Protein AF-A0A3N0ZEP7-F1 (afdb_monomer)

Solvent-accessible surface area (backbone atoms only — not comparable to full-atom values): 14994 Å² total; per-residue (Å²): 117,64,71,64,53,50,46,53,51,47,51,54,45,52,54,52,38,52,51,42,49,51,52,42,50,55,52,50,52,53,49,49,46,43,62,72,51,48,42,55,51,43,45,49,56,47,42,74,76,41,37,72,59,52,51,51,36,52,52,44,49,52,51,33,55,54,44,52,52,49,50,52,55,49,49,58,40,47,78,69,72,46,78,52,28,72,68,55,51,55,49,49,54,52,54,53,52,55,48,53,59,51,51,60,68,53,51,78,72,62,83,59,97,52,90,70,83,77,62,92,44,80,70,39,58,53,54,53,52,51,43,53,50,44,50,52,53,44,50,61,59,56,31,53,94,73,57,43,90,38,74,63,43,76,70,42,49,63,60,54,52,49,29,57,76,72,64,36,52,70,59,49,51,52,53,36,52,66,72,70,63,74,71,85,81,64,65,94,45,74,71,47,47,54,53,46,52,53,48,41,52,52,43,52,48,50,43,55,51,52,52,51,52,51,56,51,51,52,71,30,87,55,49,61,45,58,68,43,79,72,34,70,67,54,48,51,53,52,51,49,53,52,51,52,51,39,54,50,42,51,53,49,39,54,50,46,49,55,52,52,50,56,54,57,74,61,50,48,134

Structure (mmCIF, N/CA/C/O backbone):
data_AF-A0A3N0ZEP7-F1
#
_entry.id   AF-A0A3N0ZEP7-F1
#
loop_
_atom_site.group_PDB
_atom_site.id
_atom_site.type_symbol
_atom_site.label_atom_id
_atom_site.label_alt_id
_atom_site.label_comp_id
_atom_site.label_asym_id
_atom_site.label_entity_id
_atom_site.label_seq_id
_atom_site.pdbx_PDB_ins_code
_atom_site.Cartn_x
_atom_site.Cartn_y
_atom_site.Cartn_z
_atom_site.occupancy
_atom_site.B_iso_or_equiv
_atom_site.auth_seq_id
_atom_site.auth_comp_id
_atom_site.auth_asym_id
_atom_site.auth_atom_id
_atom_site.pdbx_PDB_model_num
ATOM 1 N N . MET A 1 1 ? 42.052 -6.994 -39.446 1.00 50.44 1 MET A N 1
ATOM 2 C CA . MET A 1 1 ? 41.135 -7.966 -38.806 1.00 50.44 1 MET A CA 1
ATOM 3 C C . MET A 1 1 ? 40.378 -7.337 -37.639 1.00 50.44 1 MET A C 1
ATOM 5 O O . MET A 1 1 ? 39.261 -7.762 -37.376 1.00 50.44 1 MET A O 1
ATOM 9 N N . ASP A 1 2 ? 40.913 -6.278 -37.028 1.00 60.84 2 ASP A N 1
ATOM 10 C CA . ASP A 1 2 ? 40.334 -5.639 -35.836 1.00 60.84 2 ASP A CA 1
ATOM 11 C C . ASP A 1 2 ? 38.972 -4.966 -36.079 1.00 60.84 2 ASP A C 1
ATOM 13 O O . ASP A 1 2 ? 38.046 -5.171 -35.299 1.00 60.84 2 ASP A O 1
ATOM 17 N N . ASN A 1 3 ? 38.765 -4.313 -37.230 1.00 62.03 3 ASN A N 1
ATOM 18 C CA . ASN A 1 3 ? 37.472 -3.684 -37.562 1.00 62.03 3 ASN A CA 1
ATOM 19 C C . ASN A 1 3 ? 36.297 -4.676 -37.667 1.00 62.03 3 ASN A C 1
ATOM 21 O O . ASN A 1 3 ? 35.159 -4.325 -37.361 1.00 62.03 3 ASN A O 1
ATOM 25 N N . LEU A 1 4 ? 36.552 -5.929 -38.069 1.00 66.44 4 LEU A N 1
ATOM 26 C CA . LEU A 1 4 ? 35.507 -6.957 -38.162 1.00 66.44 4 LEU A CA 1
ATOM 27 C C . LEU A 1 4 ? 35.089 -7.458 -36.766 1.00 66.44 4 LEU A C 1
ATOM 29 O O . LEU A 1 4 ? 33.922 -7.775 -36.532 1.00 66.44 4 LEU A O 1
ATOM 33 N N . ILE A 1 5 ? 36.044 -7.509 -35.832 1.00 70.88 5 ILE A N 1
ATOM 34 C CA . ILE A 1 5 ? 35.830 -7.913 -34.437 1.00 70.88 5 ILE A CA 1
ATOM 35 C C . ILE A 1 5 ? 35.078 -6.809 -33.683 1.00 70.88 5 ILE A C 1
ATOM 37 O O . ILE A 1 5 ? 34.099 -7.103 -32.993 1.00 70.88 5 ILE A O 1
ATOM 41 N N . ILE A 1 6 ? 35.474 -5.547 -33.879 1.00 70.88 6 ILE A N 1
ATOM 42 C CA . ILE A 1 6 ? 34.816 -4.360 -33.308 1.00 70.88 6 ILE A CA 1
ATOM 43 C C . ILE A 1 6 ? 33.354 -4.287 -33.764 1.00 70.88 6 ILE A C 1
ATOM 45 O O . ILE A 1 6 ? 32.454 -4.197 -32.929 1.00 70.88 6 ILE A O 1
ATOM 49 N N . ASN A 1 7 ? 33.091 -4.435 -35.067 1.00 75.56 7 ASN A N 1
ATOM 50 C CA . ASN A 1 7 ? 31.730 -4.409 -35.609 1.00 75.56 7 ASN A CA 1
ATOM 51 C C . ASN A 1 7 ? 30.840 -5.512 -35.004 1.00 75.56 7 ASN A C 1
ATOM 53 O O . ASN A 1 7 ? 29.723 -5.247 -34.551 1.00 75.56 7 ASN A O 1
ATOM 57 N N . ARG A 1 8 ? 31.366 -6.742 -34.900 1.00 80.69 8 ARG A N 1
ATOM 58 C CA . ARG A 1 8 ? 30.642 -7.863 -34.284 1.00 80.69 8 ARG A CA 1
ATOM 59 C C . ARG A 1 8 ? 30.340 -7.612 -32.805 1.00 80.69 8 ARG A C 1
ATOM 61 O O . ARG A 1 8 ? 29.236 -7.919 -32.361 1.00 80.69 8 ARG A O 1
ATOM 68 N N . LYS A 1 9 ? 31.290 -7.053 -32.048 1.00 82.56 9 LYS A N 1
ATOM 69 C CA . LYS A 1 9 ? 31.104 -6.739 -30.624 1.00 82.56 9 LYS A CA 1
ATOM 70 C C . LYS A 1 9 ? 30.047 -5.648 -30.422 1.00 82.56 9 LYS A C 1
ATOM 72 O O . LYS A 1 9 ? 29.153 -5.827 -29.600 1.00 82.56 9 LYS A O 1
ATOM 77 N N . VAL A 1 10 ? 30.092 -4.578 -31.218 1.00 82.31 10 VAL A N 1
ATOM 78 C CA . VAL A 1 10 ? 29.078 -3.507 -31.208 1.00 82.31 10 VAL A CA 1
ATOM 79 C C . VAL A 1 10 ? 27.687 -4.065 -31.506 1.00 82.31 10 VAL A C 1
ATOM 81 O O . VAL A 1 10 ? 26.739 -3.748 -30.790 1.00 82.31 10 VAL A O 1
ATOM 84 N N . LYS A 1 11 ? 27.558 -4.945 -32.507 1.00 83.62 11 LYS A N 1
ATOM 85 C CA . LYS A 1 11 ? 26.277 -5.579 -32.843 1.00 83.62 11 LYS A CA 1
ATOM 86 C C . LYS A 1 11 ? 25.706 -6.395 -31.677 1.00 83.62 11 LYS A C 1
ATOM 88 O O . LYS A 1 11 ? 24.547 -6.205 -31.324 1.00 83.62 11 LYS A O 1
ATOM 93 N N . ILE A 1 12 ? 26.525 -7.241 -31.047 1.00 86.94 12 ILE A N 1
ATOM 94 C CA . ILE A 1 12 ? 26.106 -8.053 -29.889 1.00 86.94 12 ILE A CA 1
ATOM 95 C C . ILE A 1 12 ? 25.668 -7.157 -28.723 1.00 86.94 12 ILE A C 1
ATOM 97 O O . ILE A 1 12 ? 24.650 -7.425 -28.089 1.00 86.94 12 ILE A O 1
ATOM 101 N N . LEU A 1 13 ? 26.412 -6.085 -28.436 1.00 85.88 13 LEU A N 1
ATOM 102 C CA . LEU A 1 13 ? 26.062 -5.161 -27.355 1.00 85.88 13 LEU A CA 1
ATOM 103 C C . LEU A 1 13 ? 24.740 -4.431 -27.628 1.00 85.88 13 LEU A C 1
ATOM 105 O O . LEU A 1 13 ? 23.922 -4.315 -26.719 1.00 85.88 13 LEU A O 1
ATOM 109 N N . ARG A 1 14 ? 24.488 -4.002 -28.873 1.00 83.75 14 ARG A N 1
ATOM 110 C CA . ARG A 1 14 ? 23.203 -3.396 -29.267 1.00 83.75 14 ARG A CA 1
ATOM 111 C C . ARG A 1 14 ? 22.036 -4.371 -29.104 1.00 83.75 14 ARG A C 1
ATOM 113 O O . ARG A 1 14 ? 21.010 -3.991 -28.548 1.00 83.75 14 ARG A O 1
ATOM 120 N N . GLU A 1 15 ? 22.207 -5.625 -29.523 1.00 86.75 15 GLU A N 1
ATOM 121 C CA . GLU A 1 15 ? 21.198 -6.678 -29.332 1.00 86.75 15 GLU A CA 1
ATOM 122 C C . GLU A 1 15 ? 20.891 -6.892 -27.839 1.00 86.75 15 GLU A C 1
ATOM 124 O O . GLU A 1 15 ? 19.726 -6.908 -27.442 1.00 86.75 15 GLU A O 1
ATOM 129 N N . GLN A 1 16 ? 21.922 -6.958 -26.991 1.00 88.75 16 GLN A N 1
ATOM 130 C CA . GLN A 1 16 ? 21.755 -7.099 -25.540 1.00 88.75 16 GLN A CA 1
ATOM 131 C C . GLN A 1 16 ? 21.081 -5.880 -24.897 1.00 88.75 16 GLN A C 1
ATOM 133 O O . GLN A 1 16 ? 20.242 -6.040 -24.013 1.00 88.75 16 GLN A O 1
ATOM 138 N N . ILE A 1 17 ? 21.423 -4.663 -25.326 1.00 88.12 17 ILE A N 1
ATOM 139 C CA . ILE A 1 17 ? 20.768 -3.431 -24.862 1.00 88.12 17 ILE A CA 1
ATOM 140 C C . ILE A 1 17 ? 19.283 -3.463 -25.216 1.00 88.12 17 ILE A C 1
ATOM 142 O O . ILE A 1 17 ? 18.445 -3.193 -24.355 1.00 88.12 17 ILE A O 1
ATOM 146 N N . GLN A 1 18 ? 18.947 -3.842 -26.451 1.00 86.62 18 GLN A N 1
ATOM 147 C CA . GLN A 1 18 ? 17.558 -3.929 -26.889 1.00 86.62 18 GLN A CA 1
ATOM 148 C C . GLN A 1 18 ? 16.776 -4.981 -26.095 1.00 86.62 18 GLN A C 1
ATOM 150 O O . GLN A 1 18 ? 15.645 -4.723 -25.684 1.00 86.62 18 GLN A O 1
ATOM 155 N N . GLU A 1 19 ? 17.394 -6.126 -25.801 1.00 90.06 19 GLU A N 1
ATOM 156 C CA . GLU A 1 19 ? 16.806 -7.148 -24.933 1.00 90.06 19 GLU A CA 1
ATOM 157 C C . GLU A 1 19 ? 16.530 -6.601 -23.521 1.00 90.06 19 GLU A C 1
ATOM 159 O O . GLU A 1 19 ? 15.438 -6.785 -22.986 1.00 90.06 19 GLU A O 1
ATOM 164 N N . GLN A 1 20 ? 17.481 -5.880 -22.915 1.00 90.19 20 GLN A N 1
ATOM 165 C CA . GLN A 1 20 ? 17.278 -5.290 -21.586 1.00 90.19 20 GLN A CA 1
ATOM 166 C C . GLN A 1 20 ? 16.202 -4.194 -21.586 1.00 90.19 20 GLN A C 1
ATOM 168 O O . GLN A 1 20 ? 15.415 -4.117 -20.640 1.00 90.19 20 GLN A O 1
ATOM 173 N N . LYS A 1 21 ? 16.123 -3.372 -22.641 1.00 88.38 21 LYS A N 1
ATOM 174 C CA . LYS A 1 21 ? 15.046 -2.381 -22.810 1.00 88.38 21 LYS A CA 1
ATOM 175 C C . LYS A 1 21 ? 13.678 -3.058 -22.899 1.00 88.38 21 LYS A C 1
ATOM 177 O O . LYS A 1 21 ? 12.753 -2.635 -22.210 1.00 88.38 21 LYS A O 1
ATOM 182 N N . GLN A 1 22 ? 13.566 -4.133 -23.679 1.00 88.81 22 GLN A N 1
ATOM 183 C CA . GLN A 1 22 ? 12.333 -4.914 -23.789 1.00 88.81 22 GLN A CA 1
ATOM 184 C C . GLN A 1 22 ? 11.933 -5.527 -22.439 1.00 88.81 22 GLN A C 1
ATOM 186 O O . GLN A 1 22 ? 10.789 -5.382 -22.012 1.00 88.81 22 GLN A O 1
ATOM 191 N N . GLN A 1 23 ? 12.889 -6.113 -21.710 1.00 91.56 23 GLN A N 1
ATOM 192 C CA . GLN A 1 23 ? 12.645 -6.630 -20.360 1.00 91.56 23 GLN A CA 1
ATOM 193 C C . GLN A 1 23 ? 12.166 -5.530 -19.398 1.00 91.56 23 GLN A C 1
ATOM 195 O O . GLN A 1 23 ? 11.267 -5.769 -18.595 1.00 91.56 23 GLN A O 1
ATOM 200 N N . LEU A 1 24 ? 12.724 -4.315 -19.466 1.00 89.19 24 LEU A N 1
ATOM 201 C CA . LEU A 1 24 ? 12.258 -3.182 -18.653 1.00 89.19 24 LEU A CA 1
ATOM 202 C C . LEU A 1 24 ? 10.813 -2.790 -18.970 1.00 89.19 24 LEU A C 1
ATOM 204 O O . LEU A 1 24 ? 10.051 -2.526 -18.038 1.00 89.19 24 LEU A O 1
ATOM 208 N N . LEU A 1 25 ? 10.432 -2.769 -20.250 1.00 88.56 25 LEU A N 1
ATOM 209 C CA . LEU A 1 25 ? 9.057 -2.471 -20.658 1.00 88.56 25 LEU A CA 1
ATOM 210 C C . LEU A 1 25 ? 8.078 -3.499 -20.096 1.00 88.56 25 LEU A C 1
ATOM 212 O O . LEU A 1 25 ? 7.113 -3.114 -19.441 1.00 88.56 25 LEU A O 1
ATOM 216 N N . GLU A 1 26 ? 8.371 -4.790 -20.250 1.00 90.88 26 GLU A N 1
ATOM 217 C CA . GLU A 1 26 ? 7.533 -5.874 -19.718 1.00 90.88 26 GLU A CA 1
ATOM 218 C C . GLU A 1 26 ? 7.370 -5.790 -18.194 1.00 90.88 26 GLU A C 1
ATOM 220 O O . GLU A 1 26 ? 6.277 -5.988 -17.654 1.00 90.88 26 GLU A O 1
ATOM 225 N N . LEU A 1 27 ? 8.446 -5.456 -17.474 1.00 91.19 27 LEU A N 1
ATOM 226 C CA . LEU A 1 27 ? 8.390 -5.275 -16.023 1.00 91.19 27 LEU A CA 1
ATOM 227 C C . LEU A 1 27 ? 7.538 -4.061 -15.634 1.00 91.19 27 LEU A C 1
ATOM 229 O O . LEU A 1 27 ? 6.778 -4.136 -14.667 1.00 91.19 27 LEU A O 1
ATOM 233 N N . ILE A 1 28 ? 7.621 -2.956 -16.380 1.00 88.69 28 ILE A N 1
ATOM 234 C CA . ILE A 1 28 ? 6.786 -1.775 -16.138 1.00 88.69 28 ILE A CA 1
ATOM 235 C C . ILE A 1 28 ? 5.315 -2.065 -16.431 1.00 88.69 28 ILE A C 1
ATOM 237 O O . ILE A 1 28 ? 4.469 -1.702 -15.614 1.00 88.69 28 ILE A O 1
ATOM 241 N N . GLU A 1 29 ? 5.003 -2.730 -17.543 1.00 89.31 29 GLU A N 1
ATOM 242 C CA . GLU A 1 29 ? 3.633 -3.140 -17.871 1.00 89.31 29 GLU A CA 1
ATOM 243 C C . GLU A 1 29 ? 3.055 -4.013 -16.758 1.00 89.31 29 GLU A C 1
ATOM 245 O O . GLU A 1 29 ? 1.967 -3.740 -16.242 1.00 89.31 29 GLU A O 1
ATOM 250 N N . LYS A 1 30 ? 3.821 -5.018 -16.314 1.00 91.19 30 LYS A N 1
ATOM 251 C CA . LYS A 1 30 ? 3.429 -5.887 -15.203 1.00 91.19 30 LYS A CA 1
ATOM 252 C C . LYS A 1 30 ? 3.207 -5.099 -13.915 1.00 91.19 30 LYS A C 1
ATOM 254 O O . LYS A 1 30 ? 2.219 -5.334 -13.224 1.00 91.19 30 LYS A O 1
ATOM 259 N N . TRP A 1 31 ? 4.102 -4.169 -13.588 1.00 90.50 31 TRP A N 1
ATOM 260 C CA . TRP A 1 31 ? 3.964 -3.315 -12.410 1.00 90.50 31 TRP A CA 1
ATOM 261 C C . TRP A 1 31 ? 2.687 -2.473 -12.470 1.00 90.50 31 TRP A C 1
ATOM 263 O O . TRP A 1 31 ? 1.934 -2.435 -11.498 1.00 90.50 31 TRP A O 1
ATOM 273 N N . TYR A 1 32 ? 2.410 -1.850 -13.618 1.00 89.12 32 TYR A N 1
ATOM 274 C CA . TYR A 1 32 ? 1.225 -1.018 -13.813 1.00 89.12 32 TYR A CA 1
ATOM 275 C C . TYR A 1 32 ? -0.060 -1.847 -13.705 1.00 89.12 32 TYR A C 1
ATOM 277 O O . TYR A 1 32 ? -0.975 -1.481 -12.968 1.00 89.12 32 TYR A O 1
ATOM 285 N N . TYR A 1 33 ? -0.101 -3.015 -14.349 1.00 90.12 33 TYR A N 1
ATOM 286 C CA . TYR A 1 33 ? -1.221 -3.949 -14.236 1.00 90.12 33 TYR A CA 1
ATOM 287 C C . TYR A 1 33 ? -1.467 -4.381 -12.783 1.00 90.12 33 TYR A C 1
ATOM 289 O O . TYR A 1 33 ? -2.601 -4.347 -12.299 1.00 90.12 33 TYR A O 1
ATOM 297 N N . LEU A 1 34 ? -0.409 -4.730 -12.045 1.00 90.38 34 LEU A N 1
ATOM 298 C CA . LEU A 1 34 ? -0.537 -5.088 -10.634 1.00 90.38 34 LEU A CA 1
ATOM 299 C C . LEU A 1 34 ? -1.070 -3.915 -9.802 1.00 90.38 34 LEU A C 1
ATOM 301 O O . LEU A 1 34 ? -1.990 -4.107 -9.012 1.00 90.38 34 LEU A O 1
ATOM 305 N N . ARG A 1 35 ? -0.529 -2.708 -9.995 1.00 87.94 35 ARG A N 1
ATOM 306 C CA . ARG A 1 35 ? -0.872 -1.508 -9.217 1.00 87.94 35 ARG A CA 1
ATOM 307 C C . ARG A 1 35 ? -2.298 -1.021 -9.457 1.00 87.94 35 ARG A C 1
ATOM 309 O O . ARG A 1 35 ? -2.968 -0.651 -8.500 1.00 87.94 35 ARG A O 1
ATOM 316 N N . TYR A 1 36 ? -2.746 -0.999 -10.709 1.00 87.19 36 TYR A N 1
ATOM 317 C CA . TYR A 1 36 ? -3.985 -0.316 -11.095 1.00 87.19 36 TYR A CA 1
ATOM 318 C C . TYR A 1 36 ? -5.147 -1.258 -11.407 1.00 87.19 36 TYR A C 1
ATOM 320 O O . TYR A 1 36 ? -6.290 -0.813 -11.428 1.00 87.19 36 TYR A O 1
ATOM 328 N N . VAL A 1 37 ? -4.886 -2.552 -11.610 1.00 89.25 37 VAL A N 1
ATOM 329 C CA . VAL A 1 37 ? -5.942 -3.540 -11.882 1.00 89.25 37 VAL A CA 1
ATOM 330 C C . VAL A 1 37 ? -6.051 -4.543 -10.743 1.00 89.25 37 VAL A C 1
ATOM 332 O O . VAL A 1 37 ? -7.118 -4.708 -10.155 1.00 89.25 37 VAL A O 1
ATOM 335 N N . VAL A 1 38 ? -4.946 -5.210 -10.405 1.00 90.00 38 VAL A N 1
ATOM 336 C CA . VAL A 1 38 ? -4.982 -6.328 -9.452 1.00 90.00 38 VAL A CA 1
ATOM 337 C C . VAL A 1 38 ? -5.126 -5.838 -8.012 1.00 90.00 38 VAL A C 1
ATOM 339 O O . VAL A 1 38 ? -5.992 -6.333 -7.294 1.00 90.00 38 VAL A O 1
ATOM 342 N N . GLN A 1 39 ? -4.333 -4.847 -7.594 1.00 90.3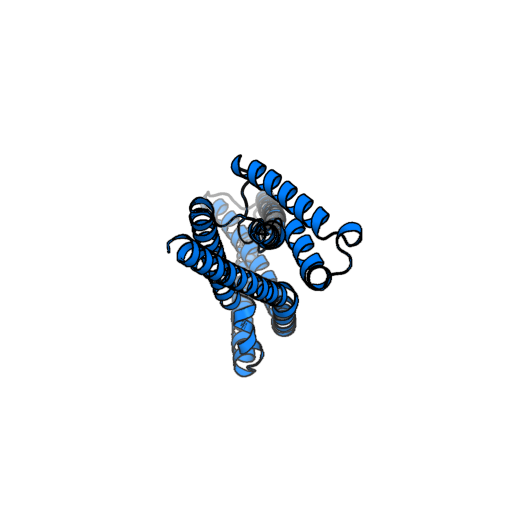8 39 GLN A N 1
ATOM 343 C CA . GLN A 1 39 ? -4.382 -4.299 -6.236 1.00 90.38 39 GLN A CA 1
ATOM 344 C C . GLN A 1 39 ? -5.780 -3.763 -5.869 1.00 90.38 39 GLN A C 1
ATOM 346 O O . GLN A 1 39 ? -6.311 -4.220 -4.856 1.00 90.38 39 GLN A O 1
ATOM 351 N N . PRO A 1 40 ? -6.423 -2.887 -6.670 1.00 91.06 40 PRO A N 1
ATOM 352 C CA . PRO A 1 40 ? -7.762 -2.389 -6.357 1.00 91.06 40 PRO A CA 1
ATOM 353 C C . PRO A 1 40 ? -8.813 -3.498 -6.314 1.00 91.06 40 PRO A C 1
ATOM 355 O O . PRO A 1 40 ? -9.686 -3.478 -5.452 1.00 91.06 40 PRO A O 1
ATOM 358 N N . ARG A 1 41 ? -8.711 -4.501 -7.197 1.00 93.31 41 ARG A N 1
ATOM 359 C CA . ARG A 1 41 ? -9.615 -5.658 -7.183 1.00 93.31 41 ARG A CA 1
ATOM 360 C C . ARG A 1 41 ? -9.512 -6.437 -5.874 1.00 93.31 41 ARG A C 1
ATOM 362 O O . ARG A 1 41 ? -10.535 -6.720 -5.264 1.00 93.31 41 ARG A O 1
ATOM 369 N N . ILE A 1 42 ? -8.295 -6.779 -5.447 1.00 91.94 42 ILE A N 1
ATOM 370 C CA . ILE A 1 42 ? -8.087 -7.539 -4.206 1.00 91.94 42 ILE A CA 1
ATOM 371 C C . ILE A 1 42 ? -8.553 -6.719 -3.002 1.00 91.94 42 ILE A C 1
ATOM 373 O O . ILE A 1 42 ? -9.209 -7.258 -2.117 1.00 91.94 42 ILE A O 1
ATOM 377 N N . GLN A 1 43 ? -8.248 -5.420 -2.983 1.00 91.38 43 GLN A N 1
ATOM 378 C CA . GLN A 1 43 ? -8.689 -4.523 -1.919 1.00 91.38 43 GLN A CA 1
ATOM 379 C C . GLN A 1 43 ? -10.217 -4.472 -1.830 1.00 91.38 43 GLN A C 1
ATOM 381 O O . GLN A 1 43 ? -10.762 -4.622 -0.744 1.00 91.38 43 GLN A O 1
ATOM 386 N N . PHE A 1 44 ? -10.903 -4.358 -2.968 1.00 92.19 44 PHE A N 1
ATOM 387 C CA . PHE A 1 44 ? -12.362 -4.375 -3.018 1.00 92.19 44 PHE A CA 1
ATOM 388 C C . PHE A 1 44 ? -12.952 -5.705 -2.528 1.00 92.19 44 PHE A C 1
ATOM 390 O O . PHE A 1 44 ? -13.917 -5.715 -1.767 1.00 92.19 44 PHE A O 1
ATOM 397 N N . GLU A 1 45 ? -12.383 -6.842 -2.938 1.00 91.94 45 GLU A N 1
ATOM 398 C CA . GLU A 1 45 ? -12.822 -8.159 -2.459 1.00 91.94 45 GLU A CA 1
ATOM 399 C C . GLU A 1 45 ? -12.616 -8.316 -0.948 1.00 91.94 45 GLU A C 1
ATOM 401 O O . GLU A 1 45 ? -13.495 -8.830 -0.257 1.00 91.94 45 GLU A O 1
ATOM 406 N N . TYR A 1 46 ? -11.481 -7.845 -0.435 1.00 93.12 46 TYR A N 1
ATOM 407 C CA . TYR A 1 46 ? -11.170 -7.867 0.989 1.00 93.12 46 TYR A CA 1
ATOM 408 C C . TYR A 1 46 ? -12.147 -6.994 1.789 1.00 93.12 46 TYR A C 1
ATOM 410 O O . TYR A 1 46 ? -12.791 -7.480 2.721 1.00 93.12 46 TYR A O 1
ATOM 418 N N . GLU A 1 47 ? -12.326 -5.739 1.376 1.00 91.06 47 GLU A N 1
ATOM 419 C CA . GLU A 1 47 ? -13.230 -4.773 2.008 1.00 91.06 47 GLU A CA 1
ATOM 420 C C . GLU A 1 47 ? -14.682 -5.263 1.982 1.00 91.06 47 GLU A C 1
ATOM 422 O O . GLU A 1 47 ? -15.384 -5.189 2.985 1.00 91.06 47 GLU A O 1
ATOM 427 N N . LYS A 1 48 ? -15.127 -5.890 0.890 1.00 92.31 48 LYS A N 1
ATOM 428 C CA . LYS A 1 48 ? -16.466 -6.488 0.814 1.00 92.31 48 LYS A CA 1
ATOM 429 C C . LYS A 1 48 ? -16.697 -7.588 1.860 1.00 92.31 48 LYS A C 1
ATOM 431 O O . LYS A 1 48 ? -17.831 -7.804 2.282 1.00 92.31 48 LYS A O 1
ATOM 436 N N . ILE A 1 49 ? -15.662 -8.342 2.229 1.00 92.38 49 ILE A N 1
ATOM 437 C CA . ILE A 1 49 ? -15.787 -9.495 3.133 1.00 92.38 49 ILE A CA 1
ATOM 438 C C . ILE A 1 49 ? -15.590 -9.084 4.596 1.00 92.38 49 ILE A C 1
ATOM 440 O O . ILE A 1 49 ? -16.288 -9.618 5.474 1.00 92.38 49 ILE A O 1
ATOM 444 N N . PHE A 1 50 ? -14.636 -8.187 4.854 1.00 93.62 50 PHE A N 1
ATOM 445 C CA . PHE A 1 50 ? -14.166 -7.840 6.197 1.00 93.62 50 PHE A CA 1
ATOM 446 C C . PHE A 1 50 ? -14.374 -6.376 6.581 1.00 93.62 50 PHE A C 1
ATOM 448 O O . PHE A 1 50 ? -14.276 -6.083 7.767 1.00 93.62 50 PHE A O 1
ATOM 455 N N . GLY A 1 51 ? -14.701 -5.488 5.642 1.00 91.06 51 GLY A N 1
ATOM 456 C CA . GLY A 1 51 ? -14.756 -4.040 5.861 1.00 91.06 51 GLY A CA 1
ATOM 457 C C . GLY A 1 51 ? -15.651 -3.639 7.027 1.00 91.06 51 GLY A C 1
ATOM 458 O O . GLY A 1 51 ? -15.216 -2.886 7.886 1.00 91.06 51 GLY A O 1
ATOM 459 N N . ASP A 1 52 ? -16.849 -4.217 7.143 1.00 92.94 52 ASP A N 1
ATOM 460 C CA . ASP A 1 52 ? -17.745 -3.929 8.274 1.00 92.94 52 ASP A CA 1
ATOM 461 C C . ASP A 1 52 ? -17.114 -4.293 9.629 1.00 92.94 52 ASP A C 1
ATOM 463 O O . ASP A 1 52 ? -17.237 -3.549 10.598 1.00 92.94 52 ASP A O 1
ATOM 467 N N . LEU A 1 53 ? -16.402 -5.423 9.695 1.00 92.56 53 LEU A N 1
ATOM 468 C CA . LEU A 1 53 ? -15.750 -5.883 10.923 1.00 92.56 53 LEU A CA 1
ATOM 469 C C . LEU A 1 53 ? -14.483 -5.090 11.232 1.00 92.56 53 LEU A C 1
ATOM 471 O O . LEU A 1 53 ? -14.184 -4.865 12.399 1.00 92.56 53 LEU A O 1
ATOM 475 N N . GLU A 1 54 ? -13.719 -4.690 10.219 1.00 91.81 54 GLU A N 1
ATOM 476 C CA . GLU A 1 54 ? -12.544 -3.843 10.423 1.00 91.81 54 GLU A CA 1
ATOM 477 C C . GLU A 1 54 ? -12.940 -2.437 10.857 1.00 91.81 54 GLU A C 1
ATOM 479 O O . GLU A 1 54 ? -12.365 -1.927 11.812 1.00 91.81 54 GLU A O 1
ATOM 484 N N . ASN A 1 55 ? -13.984 -1.867 10.254 1.00 91.62 55 ASN A N 1
ATOM 485 C CA . ASN A 1 55 ? -14.541 -0.585 10.674 1.00 91.62 55 ASN A CA 1
ATOM 486 C C . ASN A 1 55 ? -15.051 -0.648 12.120 1.00 91.62 55 ASN A C 1
ATOM 488 O O . ASN A 1 55 ? -14.725 0.225 12.923 1.00 91.62 55 ASN A O 1
ATOM 492 N N . GLU A 1 56 ? -15.798 -1.699 12.481 1.00 93.25 56 GLU A N 1
ATOM 493 C CA . GLU A 1 56 ? -16.244 -1.904 13.865 1.00 93.25 56 GLU A CA 1
ATOM 494 C C . GLU A 1 56 ? -15.051 -2.048 14.824 1.00 93.25 56 GLU A C 1
ATOM 496 O O . GLU A 1 56 ? -15.046 -1.478 15.916 1.00 93.25 56 GLU A O 1
ATOM 501 N N . LEU A 1 57 ? -14.016 -2.791 14.422 1.00 92.50 57 LEU A N 1
ATOM 502 C CA . LEU A 1 57 ? -12.807 -2.967 15.219 1.00 92.50 57 LEU A CA 1
ATOM 503 C C . LEU A 1 57 ? -12.074 -1.637 15.437 1.00 92.50 57 LEU A C 1
ATOM 505 O O . LEU A 1 57 ? -11.690 -1.344 16.569 1.00 92.50 57 LEU A O 1
ATOM 509 N N . GLU A 1 58 ? -11.885 -0.839 14.385 1.00 90.44 58 GLU A N 1
ATOM 510 C CA . GLU A 1 58 ? -11.246 0.479 14.459 1.00 90.44 58 GLU A CA 1
ATOM 511 C C . GLU A 1 58 ? -12.049 1.453 15.328 1.00 90.44 58 GLU A C 1
ATOM 513 O O . GLU A 1 58 ? -11.473 2.158 16.164 1.00 90.44 58 GLU A O 1
ATOM 518 N N . GLU A 1 59 ? -13.376 1.466 15.186 1.00 91.06 59 GLU A N 1
ATOM 519 C CA . GLU A 1 59 ? -14.257 2.296 16.006 1.00 91.06 59 GLU A CA 1
ATOM 520 C C . GLU A 1 59 ? -14.124 1.932 17.489 1.00 91.06 59 GLU A C 1
ATOM 522 O O . GLU A 1 59 ? -13.882 2.806 18.330 1.00 91.06 59 GLU A O 1
ATOM 527 N N . LYS A 1 60 ? -14.203 0.639 17.820 1.00 91.69 60 LYS A N 1
ATOM 528 C CA . LYS A 1 60 ? -14.081 0.173 19.207 1.00 91.69 60 LYS A CA 1
ATOM 529 C C . LYS A 1 60 ? -12.690 0.385 19.780 1.00 91.69 60 LYS A C 1
ATOM 531 O O . LYS A 1 60 ? -12.583 0.787 20.936 1.00 91.69 60 LYS A O 1
ATOM 536 N N . ALA A 1 61 ? -11.639 0.181 18.990 1.00 90.81 61 ALA A N 1
ATOM 537 C CA . ALA A 1 61 ? -10.275 0.480 19.413 1.00 90.81 61 ALA A CA 1
ATOM 538 C C . ALA A 1 61 ? -10.147 1.967 19.763 1.00 90.81 61 ALA A C 1
ATOM 540 O O . ALA A 1 61 ? -9.703 2.305 20.857 1.00 90.81 61 ALA A O 1
ATOM 541 N N . SER A 1 62 ? -10.672 2.855 18.909 1.00 89.44 62 SER A N 1
ATOM 542 C CA . SER A 1 62 ? -10.680 4.293 19.188 1.00 89.44 62 SER A CA 1
ATOM 543 C C . SER A 1 62 ? -11.464 4.639 20.456 1.00 89.44 62 SER A C 1
ATOM 545 O O . SER A 1 62 ? -11.027 5.483 21.241 1.00 89.44 62 SER A O 1
ATOM 547 N N . ILE A 1 63 ? -12.627 4.024 20.685 1.00 90.19 63 ILE A N 1
ATOM 548 C CA . ILE A 1 63 ? -13.405 4.238 21.915 1.00 90.19 63 ILE A CA 1
ATOM 549 C C . ILE A 1 63 ? -12.598 3.789 23.137 1.00 90.19 63 ILE A C 1
ATOM 551 O O . ILE A 1 63 ? -12.514 4.543 24.109 1.00 90.19 63 ILE A O 1
ATOM 555 N N . CYS A 1 64 ? -11.988 2.604 23.077 1.00 90.81 64 CYS A N 1
ATOM 556 C CA . CYS A 1 64 ? -11.183 2.056 24.161 1.00 90.81 64 CYS A CA 1
ATOM 557 C C . CYS A 1 64 ? -10.001 2.973 24.494 1.00 90.81 64 CYS A C 1
ATOM 559 O O . CYS A 1 64 ? -9.900 3.421 25.635 1.00 90.81 64 CYS A O 1
ATOM 561 N N . ASP A 1 65 ? -9.204 3.359 23.495 1.00 88.25 65 ASP A N 1
ATOM 562 C CA . ASP A 1 65 ? -8.056 4.262 23.654 1.00 88.25 65 ASP A CA 1
ATOM 563 C C . ASP A 1 65 ? -8.467 5.595 24.297 1.00 88.25 65 ASP A C 1
ATOM 565 O O . ASP A 1 65 ? -7.810 6.104 25.208 1.00 88.25 65 ASP A O 1
ATOM 569 N N . ASN A 1 66 ? -9.596 6.167 23.856 1.00 88.06 66 ASN A N 1
ATOM 570 C CA . ASN A 1 66 ? -10.117 7.409 24.428 1.00 88.06 66 ASN A CA 1
ATOM 571 C C . ASN A 1 66 ? -10.491 7.237 25.909 1.00 88.06 66 ASN A C 1
ATOM 573 O O . ASN A 1 66 ? -10.222 8.129 26.718 1.00 88.06 66 ASN A O 1
ATOM 577 N N . MET A 1 67 ? -11.118 6.117 26.280 1.00 89.25 67 MET A N 1
ATOM 578 C CA . MET A 1 67 ? -11.498 5.845 27.668 1.00 89.25 67 MET A CA 1
ATOM 579 C C . MET A 1 67 ? -10.282 5.575 28.555 1.00 89.25 67 MET A C 1
ATOM 581 O O . MET A 1 67 ? -10.188 6.163 29.632 1.00 89.25 67 MET A O 1
ATOM 585 N N . GLU A 1 68 ? -9.337 4.751 28.100 1.00 88.50 68 GLU A N 1
ATOM 586 C CA . GLU A 1 68 ? -8.083 4.482 28.816 1.00 88.50 68 GLU A CA 1
ATOM 587 C C . GLU A 1 68 ? -7.327 5.779 29.071 1.00 88.50 68 GLU A C 1
ATOM 589 O O . GLU A 1 68 ? -6.910 6.056 30.196 1.00 88.50 68 GLU A O 1
ATOM 594 N N . ARG A 1 69 ? -7.265 6.656 28.065 1.00 87.19 69 ARG A N 1
ATOM 595 C CA . ARG A 1 69 ? -6.615 7.950 28.221 1.00 87.19 69 ARG A CA 1
ATOM 596 C C . ARG A 1 69 ? -7.296 8.841 29.259 1.00 87.19 69 ARG A C 1
ATOM 598 O O . ARG A 1 69 ? -6.606 9.492 30.049 1.00 87.19 69 ARG A O 1
ATOM 605 N N . LYS A 1 70 ? -8.634 8.882 29.284 1.00 87.75 70 LYS A N 1
ATOM 606 C CA . LYS A 1 70 ? -9.385 9.603 30.330 1.00 87.75 70 LYS A CA 1
ATOM 607 C C . LYS A 1 70 ? -9.042 9.044 31.713 1.00 87.75 70 LYS A C 1
ATOM 609 O O . LYS A 1 70 ? -8.711 9.812 32.615 1.00 87.75 70 LYS A O 1
ATOM 614 N N . ILE A 1 71 ? -9.070 7.721 31.861 1.00 87.62 71 ILE A N 1
ATOM 615 C CA . ILE A 1 71 ? -8.761 7.013 33.110 1.00 87.62 71 ILE A CA 1
ATOM 616 C C . ILE A 1 71 ? -7.345 7.339 33.598 1.00 87.62 71 ILE A C 1
ATOM 618 O O . ILE A 1 71 ? -7.172 7.714 34.757 1.00 87.62 71 ILE A O 1
ATOM 622 N N . GLU A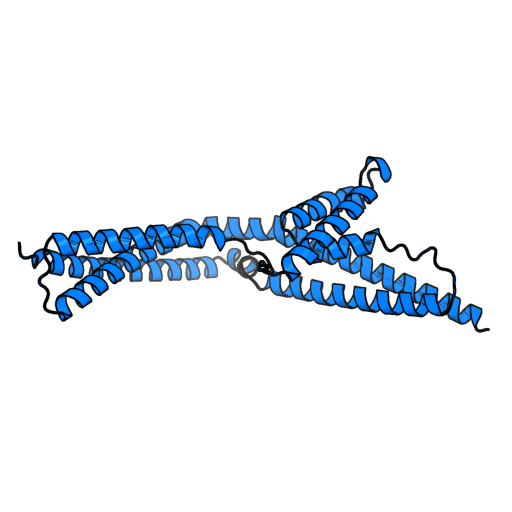 1 72 ? -6.338 7.257 32.726 1.00 87.19 72 GLU A N 1
ATOM 623 C CA . GLU A 1 72 ? -4.954 7.614 33.055 1.00 87.19 72 GLU A CA 1
ATOM 624 C C . GLU A 1 72 ? -4.849 9.043 33.590 1.00 87.19 72 GLU A C 1
ATOM 626 O O . GLU A 1 72 ? -4.210 9.292 34.615 1.00 87.19 72 GLU A O 1
ATOM 631 N N . LEU A 1 73 ? -5.491 9.996 32.906 1.00 86.62 73 LEU A N 1
ATOM 632 C CA . LEU A 1 73 ? -5.479 11.394 33.317 1.00 86.62 73 LEU A CA 1
ATOM 633 C C . LEU A 1 73 ? -6.129 11.572 34.689 1.00 86.62 73 LEU A C 1
ATOM 635 O O . LEU A 1 73 ? -5.566 12.284 35.522 1.00 86.62 73 LEU A O 1
ATOM 639 N N . PHE A 1 74 ? -7.251 10.902 34.961 1.00 85.00 74 PHE A N 1
ATOM 640 C CA . PHE A 1 74 ? -7.875 10.933 36.282 1.00 85.00 74 PHE A CA 1
ATOM 641 C C . PHE A 1 74 ? -6.984 10.311 37.356 1.00 85.00 74 PHE A C 1
ATOM 643 O O . PHE A 1 74 ? -6.758 10.954 38.381 1.00 85.00 74 PHE A O 1
ATOM 650 N N . PHE A 1 75 ? -6.387 9.141 37.121 1.00 83.00 75 PHE A N 1
ATOM 651 C CA . PHE A 1 75 ? -5.473 8.527 38.088 1.00 83.00 75 PHE A CA 1
ATOM 652 C C . PHE A 1 75 ? -4.252 9.395 38.385 1.00 83.00 75 PHE A C 1
ATOM 654 O O . PHE A 1 75 ? -3.860 9.519 39.543 1.00 83.00 75 PHE A O 1
ATOM 661 N N . VAL A 1 76 ? -3.680 10.071 37.384 1.00 85.31 76 VAL A N 1
ATOM 662 C CA . VAL A 1 76 ? -2.591 11.037 37.611 1.00 85.31 76 VAL A CA 1
ATOM 663 C C . VAL A 1 76 ? -3.040 12.174 38.534 1.00 85.31 76 VAL A C 1
ATOM 665 O O . VAL A 1 76 ? -2.241 12.658 39.338 1.00 85.31 76 VAL A O 1
ATOM 668 N N . LYS A 1 77 ? -4.297 12.622 38.439 1.00 82.31 77 LYS A N 1
ATOM 669 C CA . LYS A 1 77 ? -4.834 13.670 39.318 1.00 82.31 77 LYS A CA 1
ATOM 670 C C . LYS A 1 77 ? -5.110 13.141 40.730 1.00 82.31 77 LYS A C 1
ATOM 672 O O . LYS A 1 77 ? -4.670 13.777 41.687 1.00 82.31 77 LYS A O 1
ATOM 677 N N . ILE A 1 78 ? -5.728 11.966 40.848 1.00 83.88 78 ILE A N 1
ATOM 678 C CA . ILE A 1 78 ? -6.025 11.297 42.127 1.00 83.88 78 ILE A CA 1
ATOM 679 C C . ILE A 1 78 ? -4.732 10.997 42.896 1.00 83.88 78 ILE A C 1
ATOM 681 O O . ILE A 1 78 ? -4.618 11.344 44.067 1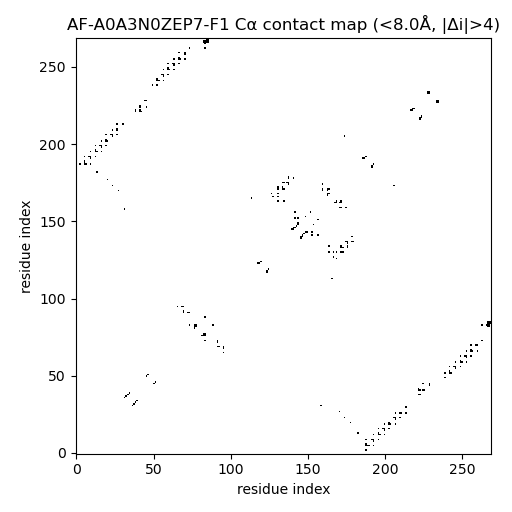.00 83.88 78 ILE A O 1
ATOM 685 N N . ASN A 1 79 ? -3.712 10.448 42.230 1.00 80.31 79 ASN A N 1
ATOM 686 C CA . ASN A 1 79 ? -2.421 10.119 42.850 1.00 80.31 79 ASN A CA 1
ATOM 687 C C . ASN A 1 79 ? -1.657 11.355 43.350 1.00 80.31 79 ASN A C 1
ATOM 689 O O . ASN A 1 79 ? -0.789 11.242 44.209 1.00 80.31 79 ASN A O 1
ATOM 693 N N . ARG A 1 80 ? -1.978 12.547 42.835 1.00 83.06 80 ARG A N 1
ATOM 694 C CA . ARG A 1 80 ? -1.454 13.828 43.336 1.00 83.06 80 ARG A CA 1
ATOM 695 C C . ARG A 1 80 ? -2.258 14.378 44.521 1.00 83.06 80 ARG A C 1
ATOM 697 O O . ARG A 1 80 ? -2.023 15.512 44.925 1.00 83.06 80 ARG A O 1
ATOM 704 N N . GLY A 1 81 ? -3.216 13.612 45.045 1.00 76.12 81 GLY A N 1
ATOM 705 C CA . GLY A 1 81 ? -4.098 14.009 46.141 1.00 76.12 81 GLY A CA 1
ATOM 706 C C . GLY A 1 81 ? -5.161 15.035 45.744 1.00 76.12 81 GLY A C 1
ATOM 707 O O . GLY A 1 81 ? -5.776 15.636 46.621 1.00 76.12 81 GLY A O 1
ATOM 708 N N . MET A 1 82 ? -5.375 15.275 44.443 1.00 76.62 82 MET A N 1
ATOM 709 C CA . MET A 1 82 ? -6.430 16.181 43.992 1.00 76.62 82 MET A CA 1
ATOM 710 C C . MET A 1 82 ? -7.770 15.457 43.990 1.00 76.62 82 MET A C 1
ATOM 712 O O . MET A 1 82 ? -7.903 14.380 43.409 1.00 76.62 82 MET A O 1
ATOM 716 N N . LYS A 1 83 ? -8.778 16.094 44.585 1.00 77.00 83 LYS A N 1
ATOM 717 C CA . LYS A 1 83 ? -10.165 15.658 44.456 1.00 77.00 83 LYS A CA 1
ATOM 718 C C . LYS A 1 83 ? -10.665 15.956 43.048 1.00 77.00 83 LYS A C 1
ATOM 720 O O . LYS A 1 83 ? -10.355 17.014 42.492 1.00 77.00 83 LYS A O 1
ATOM 725 N N . ILE A 1 84 ? -11.399 15.021 42.456 1.00 78.31 84 ILE A N 1
ATOM 726 C CA . ILE A 1 84 ? -11.975 15.226 41.129 1.00 78.31 84 ILE A CA 1
ATOM 727 C C . ILE A 1 84 ? -13.221 16.088 41.310 1.00 78.31 84 ILE A C 1
ATOM 729 O O . ILE A 1 84 ? -14.179 15.672 41.947 1.00 78.31 84 ILE A O 1
ATOM 733 N N . ASN A 1 85 ? -13.174 17.304 40.772 1.00 83.56 85 ASN A N 1
ATOM 734 C CA . ASN A 1 85 ? -14.315 18.210 40.693 1.00 83.56 85 ASN A CA 1
ATOM 735 C C . ASN A 1 85 ? -14.759 18.366 39.233 1.00 83.56 85 ASN A C 1
ATOM 737 O O . ASN A 1 85 ? -14.042 17.985 38.295 1.00 83.56 85 ASN A O 1
ATOM 741 N N . ARG A 1 86 ? -15.914 19.002 39.009 1.00 80.62 86 ARG A N 1
ATOM 742 C CA . ARG A 1 86 ? -16.466 19.177 37.653 1.00 80.62 86 ARG A CA 1
ATOM 743 C C . ARG A 1 86 ? -15.530 19.941 36.704 1.00 80.62 86 ARG A C 1
ATOM 745 O O . ARG A 1 86 ? -15.526 19.693 35.500 1.00 80.62 86 ARG A O 1
ATOM 752 N N . LYS A 1 87 ? -14.688 20.839 37.228 1.00 80.56 87 LYS A N 1
ATOM 753 C CA . LYS A 1 87 ? -13.694 21.581 36.428 1.00 80.56 87 LYS A CA 1
ATOM 754 C C . LYS A 1 87 ? -12.582 20.670 35.904 1.00 80.56 87 LYS A C 1
ATOM 756 O O . LYS A 1 87 ? -12.204 20.792 34.741 1.00 80.56 87 LYS A O 1
ATOM 761 N N . ILE A 1 88 ? -12.072 19.762 36.738 1.00 78.31 88 ILE A N 1
ATOM 762 C CA . ILE A 1 88 ? -11.056 18.776 36.345 1.00 78.31 88 ILE A CA 1
ATOM 763 C C . ILE A 1 88 ? -11.651 17.772 35.359 1.00 78.31 88 ILE A C 1
ATOM 765 O O . ILE A 1 88 ? -10.988 17.449 34.376 1.00 78.31 88 ILE A O 1
ATOM 769 N N . TRP A 1 89 ? -12.899 17.346 35.572 1.00 82.62 89 TRP A N 1
ATOM 770 C CA . TRP A 1 89 ? -13.617 16.484 34.632 1.00 82.62 89 TRP A CA 1
ATOM 771 C C . TRP A 1 89 ? -13.669 17.095 33.228 1.00 82.62 89 TRP A C 1
ATOM 773 O O . TRP A 1 89 ? -13.112 16.536 32.284 1.00 82.62 89 TRP A O 1
ATOM 783 N N . ASN A 1 90 ? -14.220 18.307 33.111 1.00 83.12 90 ASN A N 1
ATOM 784 C CA . ASN A 1 90 ? -14.330 19.010 31.831 1.00 83.12 90 ASN A CA 1
ATOM 785 C C . ASN A 1 90 ? -12.954 19.273 31.187 1.00 83.12 90 ASN A C 1
ATOM 787 O O . ASN A 1 90 ? -12.819 19.250 29.965 1.00 83.12 90 ASN A O 1
ATOM 791 N N . PHE A 1 91 ? -11.915 19.516 31.995 1.00 82.50 91 PHE A N 1
ATOM 792 C CA . PHE A 1 91 ? -10.549 19.687 31.498 1.00 82.50 91 PHE A CA 1
ATOM 793 C C . PHE A 1 91 ? -9.988 18.399 30.882 1.00 82.50 91 PHE A C 1
ATOM 795 O O . PHE A 1 91 ? -9.349 18.450 29.827 1.00 82.50 91 PHE A O 1
ATOM 802 N N . VAL A 1 92 ? -10.217 17.251 31.525 1.00 82.38 92 VAL A N 1
ATOM 803 C CA . VAL A 1 92 ? -9.791 15.942 31.015 1.00 82.38 92 VAL A CA 1
ATOM 804 C C . VAL A 1 92 ? -10.527 15.612 29.719 1.00 82.38 92 VAL A C 1
ATOM 806 O O . VAL A 1 92 ? -9.876 15.234 28.748 1.00 82.38 92 VAL A O 1
ATOM 809 N N . GLU A 1 93 ? -11.843 15.829 29.656 1.00 84.00 93 GLU A N 1
ATOM 810 C CA . GLU A 1 93 ? -12.618 15.596 28.429 1.00 84.00 93 GLU A CA 1
ATOM 811 C C . GLU A 1 93 ? -12.115 16.435 27.259 1.00 84.00 93 GLU A C 1
ATOM 813 O O . GLU A 1 93 ? -11.790 15.890 26.202 1.00 84.00 93 GLU A O 1
ATOM 818 N N . LYS A 1 94 ? -11.940 17.740 27.483 1.00 84.38 94 LYS A N 1
ATOM 819 C CA . LYS A 1 94 ? -11.435 18.654 26.460 1.00 84.38 94 LYS A CA 1
ATOM 820 C C . LYS A 1 94 ? -10.024 18.284 25.989 1.00 84.38 94 LYS A C 1
ATOM 822 O O . LYS A 1 94 ? -9.736 18.344 24.798 1.00 84.38 94 LYS A O 1
ATOM 827 N N . SER A 1 95 ? -9.151 17.858 26.905 1.00 79.38 95 SER A N 1
ATOM 828 C CA . SER A 1 95 ? -7.777 17.451 26.568 1.00 79.38 95 SER A CA 1
ATOM 829 C C . SER A 1 95 ? -7.738 16.210 25.668 1.00 79.38 95 SER A C 1
ATOM 831 O O . SER A 1 95 ? -6.896 16.119 24.774 1.00 79.38 95 SER A O 1
ATOM 833 N N . VAL A 1 96 ? -8.645 15.254 25.892 1.00 82.75 96 VAL A N 1
ATOM 834 C CA . VAL A 1 96 ? -8.747 14.037 25.071 1.00 82.75 96 VAL A CA 1
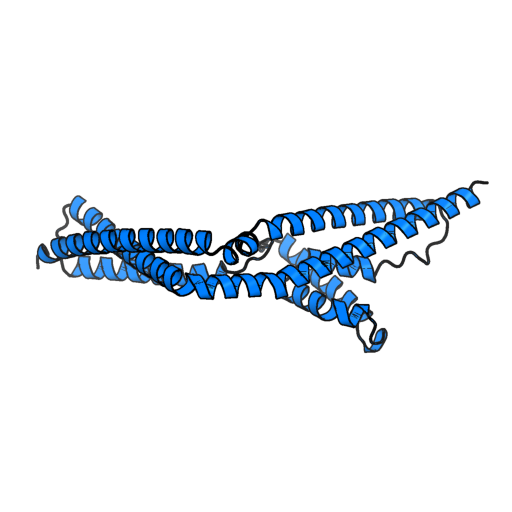ATOM 835 C C . VAL A 1 96 ? -9.345 14.351 23.694 1.00 82.75 96 VAL A C 1
ATOM 837 O O . VAL A 1 96 ? -8.836 13.871 22.680 1.00 82.75 96 VAL A O 1
ATOM 840 N N . GLU A 1 97 ? -10.357 15.221 23.621 1.00 80.25 97 GLU A N 1
ATOM 841 C CA . GLU A 1 97 ? -10.934 15.673 22.345 1.00 80.25 97 GLU A CA 1
ATOM 842 C C . GLU A 1 97 ? -9.922 16.417 21.461 1.00 80.25 97 GLU A C 1
ATOM 844 O O . GLU A 1 97 ? -9.820 16.149 20.259 1.00 80.25 97 GLU A O 1
ATOM 849 N N . GLU A 1 98 ? -9.125 17.314 22.047 1.00 76.81 98 GLU A N 1
ATOM 850 C CA . GLU A 1 98 ? -8.084 18.052 21.324 1.00 76.81 98 GLU A CA 1
ATOM 851 C C . GLU A 1 98 ? -7.003 17.119 20.753 1.00 76.81 98 GLU A C 1
ATOM 853 O O . GLU A 1 98 ? -6.552 17.324 19.621 1.00 76.81 9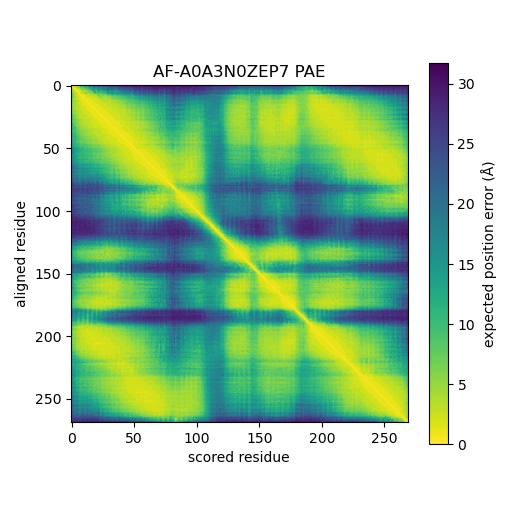8 GLU A O 1
ATOM 858 N N . GLN A 1 99 ? -6.625 16.058 21.476 1.00 72.12 99 GLN A N 1
ATOM 859 C CA . GLN A 1 99 ? -5.697 15.042 20.966 1.00 72.12 99 GLN A CA 1
ATOM 860 C C . GLN A 1 99 ? -6.292 14.261 19.790 1.00 72.12 99 GLN A C 1
ATOM 862 O O . GLN A 1 99 ? -5.625 14.101 18.766 1.00 72.12 99 GLN A O 1
ATOM 867 N N . LYS A 1 100 ? -7.563 13.852 19.869 1.00 73.00 100 LYS A N 1
ATOM 868 C CA . LYS A 1 100 ? -8.253 13.152 18.770 1.00 73.00 100 LYS A CA 1
ATOM 869 C C . LYS A 1 100 ? -8.279 13.987 17.479 1.00 73.00 100 LYS A C 1
ATOM 871 O O . LYS A 1 100 ? -8.047 13.470 16.381 1.00 73.00 100 LYS A O 1
ATOM 876 N N . LEU A 1 101 ? -8.489 15.299 17.601 1.00 71.25 101 LEU A N 1
ATOM 877 C CA . LEU A 1 101 ? -8.450 16.254 16.484 1.00 71.25 101 LEU A CA 1
ATOM 878 C C . LEU A 1 101 ? -7.048 16.432 15.876 1.00 71.25 101 LEU A C 1
ATOM 880 O O . LEU A 1 101 ? -6.926 16.716 14.682 1.00 71.25 101 LEU A O 1
ATOM 884 N N . GLN A 1 102 ? -5.984 16.278 16.665 1.00 66.81 102 GLN A N 1
ATOM 885 C CA . GLN A 1 102 ? -4.605 16.343 16.169 1.00 66.81 102 GLN A CA 1
ATOM 886 C C . GLN A 1 102 ? -4.200 15.046 15.453 1.00 66.81 102 GLN A C 1
ATOM 888 O O . GLN A 1 102 ? -3.621 15.108 14.366 1.00 66.81 102 GLN A O 1
ATOM 893 N N . SER A 1 103 ? -4.581 13.884 15.990 1.00 63.12 103 SER A N 1
ATOM 894 C CA . SER A 1 103 ? -4.292 12.569 15.397 1.00 63.12 103 SER A CA 1
ATOM 895 C C . SER A 1 103 ? -4.976 12.373 14.036 1.00 63.12 103 SER A C 1
ATOM 897 O O . SER A 1 103 ? -4.355 11.917 13.074 1.00 63.12 103 SER A O 1
ATOM 899 N N . THR A 1 104 ? -6.233 12.806 13.901 1.00 60.56 104 THR A N 1
ATOM 900 C CA . THR A 1 104 ? -6.991 12.743 12.631 1.00 60.56 104 THR A CA 1
ATOM 901 C C . THR A 1 104 ? -6.402 13.639 11.529 1.00 60.56 104 THR A C 1
ATOM 903 O O . THR A 1 104 ? -6.384 13.268 10.351 1.00 60.56 104 THR A O 1
ATOM 906 N N . LYS A 1 105 ? -5.831 14.794 11.895 1.00 56.25 105 LYS A N 1
ATOM 907 C CA . LYS A 1 105 ? -5.109 15.683 10.964 1.00 56.25 105 LYS A CA 1
ATOM 908 C C . LYS A 1 105 ? -3.710 15.169 10.586 1.00 56.25 105 LYS A C 1
ATOM 910 O O . LYS A 1 105 ? -3.182 15.569 9.549 1.00 56.25 105 LYS A O 1
ATOM 915 N N . GLY A 1 106 ? -3.111 14.298 11.402 1.00 48.66 106 GLY A N 1
ATOM 916 C CA . GLY A 1 106 ? -1.835 13.633 11.116 1.00 48.66 106 GLY A CA 1
ATOM 917 C C . GLY A 1 106 ? -1.973 12.452 10.147 1.00 48.66 106 GLY A C 1
ATOM 918 O O . GLY A 1 106 ? -1.212 12.351 9.184 1.00 48.66 106 GLY A O 1
ATOM 919 N N . ASN A 1 107 ? -2.991 11.605 10.338 1.00 43.94 107 ASN A N 1
ATOM 920 C CA . ASN A 1 107 ? -3.176 10.371 9.556 1.00 43.94 107 ASN A CA 1
ATOM 921 C C . ASN A 1 107 ? -3.598 10.599 8.095 1.00 43.94 107 ASN A C 1
ATOM 923 O O . ASN A 1 107 ? -3.273 9.795 7.222 1.00 43.94 107 ASN A O 1
ATOM 927 N N . SER A 1 108 ? -4.217 11.739 7.781 1.00 40.50 108 SER A N 1
ATOM 928 C CA . SER A 1 108 ? -4.553 12.131 6.400 1.00 40.50 108 SER A CA 1
ATOM 929 C C . SER A 1 108 ? -3.322 12.406 5.515 1.00 40.50 108 SER A C 1
ATOM 931 O O . SER A 1 108 ? -3.452 12.523 4.296 1.00 40.50 108 SER A O 1
ATOM 933 N N . LYS A 1 109 ? -2.112 12.455 6.093 1.00 38.03 109 LYS A N 1
ATOM 934 C CA . LYS A 1 109 ? -0.841 12.536 5.351 1.00 38.03 109 LYS A CA 1
ATOM 935 C C . LYS A 1 109 ? -0.099 11.198 5.237 1.00 38.03 109 LYS A C 1
ATOM 937 O O . LYS A 1 109 ? 0.824 11.115 4.433 1.00 38.03 109 LYS A O 1
ATOM 942 N N . ALA A 1 110 ? -0.490 10.173 5.998 1.00 33.38 110 ALA A N 1
ATOM 943 C CA . ALA A 1 110 ? 0.222 8.893 6.077 1.00 33.38 110 ALA A CA 1
ATOM 944 C C . ALA A 1 110 ? -0.354 7.797 5.156 1.00 33.38 110 ALA A C 1
ATOM 946 O O . ALA A 1 110 ? 0.355 6.853 4.822 1.00 33.38 110 ALA A O 1
ATOM 947 N N . SER A 1 111 ? -1.594 7.940 4.668 1.00 31.09 111 SER A N 1
ATOM 948 C CA . SER A 1 111 ? -2.251 6.957 3.781 1.00 31.09 111 SER A CA 1
ATOM 949 C C . SER A 1 111 ? -1.931 7.148 2.288 1.00 31.09 111 SER A C 1
ATOM 951 O O . SER A 1 111 ? -2.785 7.086 1.405 1.00 31.09 111 SER A O 1
ATOM 953 N N . LYS A 1 112 ? -0.664 7.407 1.969 1.00 33.03 112 LYS A N 1
ATOM 954 C CA . LYS A 1 112 ? -0.159 7.213 0.609 1.00 33.03 112 LYS A CA 1
ATOM 955 C C . LYS A 1 112 ? 0.989 6.237 0.717 1.00 33.03 112 LYS A C 1
ATOM 957 O O . LYS A 1 112 ? 2.070 6.604 1.162 1.00 33.03 112 LYS A O 1
ATOM 962 N N . PHE A 1 113 ? 0.743 5.001 0.290 1.00 33.69 113 PHE A N 1
ATOM 963 C CA . PHE A 1 113 ? 1.786 4.077 -0.143 1.00 33.69 113 PHE A CA 1
ATOM 964 C C . PHE A 1 113 ? 2.564 4.752 -1.283 1.00 33.69 113 PHE A C 1
ATOM 966 O O . PHE A 1 113 ? 2.287 4.546 -2.466 1.00 33.69 113 PHE A O 1
ATOM 973 N N . SER A 1 114 ? 3.486 5.630 -0.901 1.00 32.69 114 SER A N 1
ATOM 974 C CA . SER A 1 114 ? 4.477 6.252 -1.753 1.00 32.69 114 SER A CA 1
ATOM 975 C C . SER A 1 114 ? 5.751 5.451 -1.520 1.00 32.69 114 SER A C 1
ATOM 977 O O . SER A 1 114 ? 6.311 5.514 -0.421 1.00 32.69 114 SER A O 1
ATOM 979 N N . PRO A 1 115 ? 6.204 4.633 -2.483 1.00 34.06 115 PRO A N 1
ATOM 980 C CA . PRO A 1 115 ? 7.526 4.049 -2.376 1.00 34.06 115 PRO A CA 1
ATOM 981 C C . PRO A 1 115 ? 8.515 5.222 -2.390 1.00 34.06 115 PRO A C 1
ATOM 983 O O . PRO A 1 115 ? 8.587 5.957 -3.369 1.00 34.06 115 PRO A O 1
ATOM 986 N N . LEU A 1 116 ? 9.211 5.407 -1.265 1.00 36.62 116 LEU A N 1
ATOM 987 C CA . LEU A 1 116 ? 10.020 6.575 -0.899 1.00 36.62 116 LEU A CA 1
ATOM 988 C C . LEU A 1 116 ? 9.202 7.855 -0.650 1.00 36.62 116 LEU A C 1
ATOM 990 O O . LEU A 1 116 ? 8.914 8.637 -1.555 1.00 36.62 116 LEU A O 1
ATOM 994 N N . ASN A 1 117 ? 8.930 8.131 0.629 1.00 33.12 117 ASN A N 1
ATOM 995 C CA . ASN A 1 117 ? 8.713 9.499 1.087 1.00 33.12 117 ASN A CA 1
ATOM 996 C C . ASN A 1 117 ? 10.003 10.287 0.857 1.00 33.12 117 ASN A C 1
ATOM 998 O O . ASN A 1 117 ? 10.999 10.143 1.560 1.00 33.12 117 ASN A O 1
ATOM 1002 N N . PHE A 1 118 ? 9.971 11.079 -0.202 1.00 40.28 118 PHE A N 1
ATOM 1003 C CA . PHE A 1 118 ? 11.022 11.981 -0.606 1.00 40.28 118 PHE A CA 1
ATOM 1004 C C . PHE A 1 118 ? 10.967 13.220 0.294 1.00 40.28 118 PHE A C 1
ATOM 1006 O O . PHE A 1 118 ? 10.221 14.169 0.042 1.00 40.28 118 PHE A O 1
ATOM 1013 N N . GLU A 1 119 ? 11.683 13.160 1.416 1.00 35.00 119 GLU A N 1
ATOM 1014 C CA . GLU A 1 119 ? 11.820 14.289 2.332 1.00 35.00 119 GLU A CA 1
ATOM 1015 C C . GLU A 1 119 ? 12.386 15.510 1.595 1.00 35.00 119 GLU A C 1
ATOM 1017 O O . GLU A 1 119 ? 13.326 15.405 0.801 1.00 35.00 119 GLU A O 1
ATOM 1022 N N . ARG A 1 120 ? 11.792 16.682 1.866 1.00 37.34 120 ARG A N 1
ATOM 1023 C CA . ARG A 1 120 ? 12.228 18.004 1.390 1.00 37.34 120 ARG A CA 1
ATOM 1024 C C . ARG A 1 120 ? 13.620 18.329 1.942 1.00 37.34 120 ARG A C 1
ATOM 1026 O O . ARG A 1 120 ? 13.762 19.049 2.922 1.00 37.34 120 ARG A O 1
ATOM 1033 N N . THR A 1 121 ? 14.633 17.766 1.310 1.00 42.78 121 THR A N 1
ATOM 1034 C CA . THR A 1 121 ? 16.048 18.116 1.457 1.00 42.78 121 THR A CA 1
ATOM 1035 C C . THR A 1 121 ? 16.484 18.892 0.211 1.00 42.78 121 THR A C 1
ATOM 1037 O O . THR A 1 121 ? 15.765 18.895 -0.784 1.00 42.78 121 THR A O 1
ATOM 1040 N N . GLU A 1 122 ? 17.647 19.545 0.200 1.00 49.44 122 GLU A N 1
ATOM 1041 C CA . GLU A 1 122 ? 18.158 20.233 -1.008 1.00 49.44 122 GLU A CA 1
ATOM 1042 C C . GLU A 1 122 ? 18.339 19.274 -2.209 1.00 49.44 122 GLU A C 1
ATOM 1044 O O . GLU A 1 122 ? 18.148 19.655 -3.366 1.00 49.44 122 GLU A O 1
ATOM 1049 N N . ASN A 1 123 ? 18.589 17.986 -1.939 1.00 53.97 123 ASN A N 1
ATOM 1050 C CA . ASN A 1 123 ? 18.571 16.908 -2.941 1.00 53.97 123 ASN A CA 1
ATOM 1051 C C . ASN A 1 123 ? 17.170 16.690 -3.546 1.00 53.97 123 ASN A C 1
ATOM 1053 O O . ASN A 1 123 ? 17.029 16.301 -4.708 1.00 53.97 123 ASN A O 1
ATOM 1057 N N . GLY A 1 124 ? 16.149 17.019 -2.756 1.00 55.25 124 GLY A N 1
ATOM 1058 C CA . GLY A 1 124 ? 14.740 17.140 -3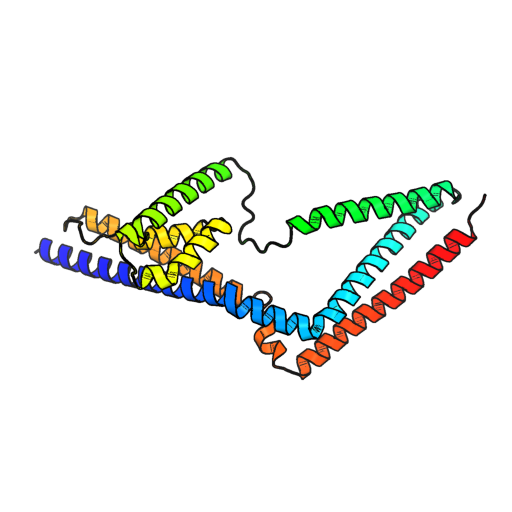.092 1.00 55.25 124 GLY A CA 1
ATOM 1059 C C . GLY A 1 124 ? 14.469 17.937 -4.363 1.00 55.25 124 GLY A C 1
ATOM 1060 O O . GLY A 1 124 ? 13.863 17.492 -5.343 1.00 55.25 124 GLY A O 1
ATOM 1061 N N . ASP A 1 125 ? 14.938 19.173 -4.337 1.00 58.84 125 ASP A N 1
ATOM 1062 C CA . ASP A 1 125 ? 14.623 20.153 -5.368 1.00 58.84 125 ASP A CA 1
ATOM 1063 C C . ASP A 1 125 ? 15.374 19.883 -6.675 1.00 58.84 125 ASP A C 1
ATOM 1065 O O . ASP A 1 125 ? 14.832 20.131 -7.756 1.00 58.84 125 ASP A O 1
ATOM 1069 N N . ASN A 1 126 ? 16.573 19.298 -6.603 1.00 63.47 126 ASN A N 1
ATOM 1070 C CA . ASN A 1 126 ? 17.341 18.900 -7.785 1.00 63.47 126 ASN A CA 1
ATOM 1071 C C . ASN A 1 126 ? 16.689 17.725 -8.529 1.00 63.47 126 ASN A C 1
ATOM 1073 O O . ASN A 1 126 ? 16.451 17.823 -9.733 1.00 63.47 126 ASN A O 1
ATOM 1077 N N . LEU A 1 127 ? 16.275 16.672 -7.821 1.00 62.34 127 LEU A N 1
ATOM 1078 C CA . LEU A 1 127 ? 15.572 15.540 -8.441 1.00 62.34 127 LEU A CA 1
ATOM 1079 C C . LEU A 1 127 ? 14.202 15.942 -9.004 1.00 62.34 127 LEU A C 1
ATOM 1081 O O . LEU A 1 127 ? 13.814 15.455 -10.062 1.00 62.34 127 LEU A O 1
ATOM 1085 N N . ASN A 1 128 ? 13.485 16.873 -8.364 1.00 69.50 128 ASN A N 1
ATOM 1086 C CA . ASN A 1 128 ? 12.235 17.415 -8.911 1.00 69.50 128 ASN A CA 1
ATOM 1087 C C . ASN A 1 128 ? 12.465 18.212 -10.208 1.00 69.50 128 ASN A C 1
ATOM 1089 O O . ASN A 1 128 ? 11.667 18.122 -11.147 1.00 69.50 128 ASN A O 1
ATOM 1093 N N . LYS A 1 129 ? 13.551 18.993 -10.287 1.00 76.62 129 LYS A N 1
ATOM 1094 C CA . LYS A 1 129 ? 13.936 19.691 -11.524 1.00 76.62 129 LYS A CA 1
ATOM 1095 C C . LYS A 1 129 ? 14.266 18.695 -12.632 1.00 76.62 129 LYS A C 1
ATOM 1097 O O . LYS A 1 129 ? 13.816 18.890 -13.761 1.00 76.62 129 LYS A O 1
ATOM 1102 N N . ASP A 1 130 ? 14.988 17.627 -12.316 1.00 79.06 130 ASP A N 1
ATOM 1103 C CA . ASP A 1 130 ? 15.377 16.622 -13.304 1.00 79.06 130 ASP A CA 1
ATOM 1104 C C . ASP A 1 130 ? 14.199 15.754 -13.752 1.00 79.06 130 ASP A C 1
ATOM 1106 O O . ASP A 1 130 ? 14.044 15.519 -14.949 1.00 79.06 130 ASP A O 1
ATOM 1110 N N . LEU A 1 131 ? 13.284 15.406 -12.844 1.00 81.75 131 LEU A N 1
ATOM 1111 C CA . LEU A 1 131 ? 12.014 14.754 -13.175 1.00 81.75 131 LEU A CA 1
ATOM 1112 C C . LEU A 1 131 ? 11.209 15.592 -14.178 1.00 81.75 131 LEU A C 1
ATOM 1114 O O . LEU A 1 131 ? 10.741 15.073 -15.190 1.00 81.75 131 LEU A O 1
ATOM 1118 N N . ASN A 1 132 ? 11.093 16.903 -13.944 1.00 83.50 132 ASN A N 1
ATOM 1119 C CA . ASN A 1 132 ? 10.390 17.812 -14.851 1.00 83.50 132 ASN A CA 1
ATOM 1120 C C . ASN A 1 132 ? 11.053 17.906 -16.231 1.00 83.50 132 ASN A C 1
ATOM 1122 O O . ASN A 1 132 ? 10.350 17.991 -17.239 1.00 83.50 132 ASN A O 1
ATOM 1126 N N . LYS A 1 133 ? 12.390 17.910 -16.297 1.00 84.88 133 LYS A N 1
ATOM 1127 C CA . LYS A 1 133 ? 13.118 17.910 -17.576 1.00 84.88 133 LYS A CA 1
ATOM 1128 C C . LYS A 1 133 ? 12.885 16.608 -18.339 1.00 84.88 133 LYS A C 1
ATOM 1130 O O . LYS A 1 133 ? 12.503 16.666 -19.506 1.00 84.88 133 LYS A O 1
ATOM 1135 N N . MET A 1 134 ? 13.056 15.464 -17.673 1.00 82.44 134 MET A N 1
ATOM 1136 C CA . MET A 1 134 ? 12.853 14.137 -18.263 1.00 82.44 134 MET A CA 1
ATOM 1137 C C . MET A 1 134 ? 11.418 13.973 -18.763 1.00 82.44 134 MET A C 1
ATOM 1139 O O . MET A 1 134 ? 11.209 13.581 -19.906 1.00 82.44 134 MET A O 1
ATOM 1143 N N . TYR A 1 135 ? 10.427 14.365 -17.960 1.00 83.50 135 TYR A N 1
ATOM 1144 C CA . TYR A 1 135 ? 9.022 14.322 -18.360 1.00 83.50 135 TYR A CA 1
ATOM 1145 C C . TYR A 1 135 ? 8.727 15.223 -19.566 1.00 83.50 135 TYR A C 1
ATOM 1147 O O . TYR A 1 135 ? 8.065 14.795 -20.505 1.00 83.50 135 TYR A O 1
ATOM 1155 N N . LYS A 1 136 ? 9.255 16.454 -19.604 1.00 83.38 136 LYS A N 1
ATOM 1156 C CA . LYS A 1 136 ? 9.082 17.340 -20.769 1.00 83.38 136 LYS A CA 1
ATOM 1157 C C . LYS A 1 136 ? 9.714 16.762 -22.036 1.00 83.38 136 LYS A C 1
ATOM 1159 O O . LYS A 1 136 ? 9.134 16.914 -23.106 1.00 83.38 136 LYS A O 1
ATOM 1164 N N . ALA A 1 137 ? 10.882 16.130 -21.928 1.00 81.94 137 ALA A N 1
ATOM 1165 C CA . ALA A 1 137 ? 11.531 15.466 -23.056 1.00 81.94 137 ALA A CA 1
ATOM 1166 C C . ALA A 1 137 ? 10.699 14.275 -23.556 1.00 81.94 137 ALA A C 1
ATOM 1168 O O . ALA A 1 137 ? 10.441 14.172 -24.753 1.00 81.94 137 ALA A O 1
ATOM 1169 N N . LEU A 1 138 ? 10.192 13.457 -22.629 1.00 82.44 138 LEU A N 1
ATOM 1170 C CA . LEU A 1 138 ? 9.279 12.354 -22.922 1.00 82.44 138 LEU A CA 1
ATOM 1171 C C . LEU A 1 138 ? 8.015 12.826 -23.636 1.00 82.44 138 LEU A C 1
ATOM 1173 O O . LEU A 1 138 ? 7.680 12.303 -24.690 1.00 82.44 138 LEU A O 1
ATOM 1177 N N . VAL A 1 139 ? 7.341 13.847 -23.104 1.00 81.44 139 VAL A N 1
ATOM 1178 C CA . VAL A 1 139 ? 6.124 14.401 -23.709 1.00 81.44 139 VAL A CA 1
ATOM 1179 C C . VAL A 1 139 ? 6.400 14.944 -25.106 1.00 81.44 139 VAL A C 1
ATOM 1181 O O . VAL A 1 139 ? 5.609 14.699 -26.005 1.00 81.44 139 VAL A O 1
ATOM 1184 N N . LYS A 1 140 ? 7.525 15.638 -25.316 1.00 79.31 140 LYS A N 1
ATOM 1185 C CA . LYS A 1 140 ? 7.895 16.152 -26.642 1.00 79.31 140 LYS A CA 1
ATOM 1186 C C . LYS A 1 140 ? 8.132 15.037 -27.661 1.00 79.31 140 LYS A C 1
ATOM 1188 O O . LYS A 1 140 ? 7.753 15.206 -28.809 1.00 79.31 140 LYS A O 1
ATOM 1193 N N . GLN A 1 141 ? 8.743 13.922 -27.267 1.00 71.75 141 GLN A N 1
ATOM 1194 C CA . GLN A 1 141 ? 8.997 12.803 -28.181 1.00 71.75 141 GLN A CA 1
ATOM 1195 C C . GLN A 1 141 ? 7.765 11.933 -28.423 1.00 71.75 141 GLN A C 1
ATOM 1197 O O . GLN A 1 141 ? 7.566 11.467 -29.539 1.00 71.75 141 GLN A O 1
ATOM 1202 N N . LEU A 1 142 ? 6.938 11.726 -27.396 1.00 69.81 142 LEU A N 1
ATOM 1203 C CA . LEU A 1 142 ? 5.751 10.878 -27.485 1.00 69.81 142 LEU A CA 1
ATOM 1204 C C . LEU A 1 142 ? 4.509 11.611 -28.002 1.00 69.81 142 LEU A C 1
ATOM 1206 O O . LEU A 1 142 ? 3.495 10.958 -28.207 1.00 69.81 142 LEU A O 1
ATOM 1210 N N . HIS A 1 143 ? 4.529 12.942 -28.164 1.00 65.56 143 HIS A N 1
ATOM 1211 C CA . HIS A 1 143 ? 3.318 13.672 -28.545 1.00 65.56 143 HIS A CA 1
ATOM 1212 C C . HIS A 1 143 ? 2.789 13.171 -29.904 1.00 65.56 143 HIS A C 1
ATOM 1214 O O . HIS A 1 143 ? 3.585 13.058 -30.848 1.00 65.56 143 HIS A O 1
ATOM 1220 N N . PRO A 1 144 ? 1.472 12.910 -30.039 1.00 59.91 144 PRO A N 1
ATOM 1221 C CA . PRO A 1 144 ? 0.879 12.400 -31.276 1.00 59.91 144 PRO A CA 1
ATOM 1222 C C . PRO A 1 144 ? 1.103 13.342 -32.469 1.00 59.91 144 PRO A C 1
ATOM 1224 O O . PRO A 1 144 ? 1.230 12.866 -33.592 1.00 59.91 144 PRO A O 1
ATOM 1227 N N . ASP A 1 145 ? 1.263 14.648 -32.223 1.00 56.34 145 ASP A N 1
ATOM 1228 C CA . ASP A 1 145 ? 1.582 15.635 -33.272 1.00 56.34 145 ASP A CA 1
ATOM 1229 C C . ASP A 1 145 ? 2.982 15.458 -33.888 1.00 56.34 145 ASP A C 1
ATOM 1231 O O . ASP A 1 145 ? 3.223 15.934 -34.994 1.00 56.34 145 ASP A O 1
ATOM 1235 N N . LEU A 1 146 ? 3.921 14.818 -33.179 1.00 57.66 146 LEU A N 1
ATOM 1236 C CA . LEU A 1 146 ? 5.320 14.676 -33.609 1.00 57.66 146 LEU A CA 1
ATOM 1237 C C . LEU A 1 146 ? 5.678 13.247 -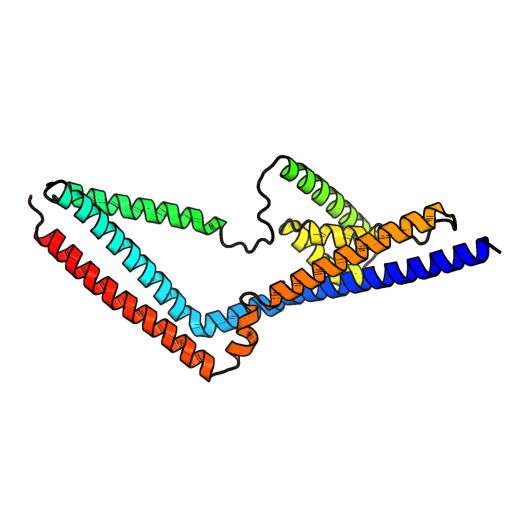34.035 1.00 57.66 146 LEU A C 1
ATOM 1239 O O . LEU A 1 146 ? 6.490 13.075 -34.939 1.00 57.66 146 LEU A O 1
ATOM 1243 N N . SER A 1 147 ? 5.091 12.230 -33.399 1.00 57.38 147 SER A N 1
ATOM 1244 C CA . SER A 1 147 ? 5.423 10.814 -33.640 1.00 57.38 147 SER A CA 1
ATOM 1245 C C . SER A 1 147 ? 4.278 9.988 -34.242 1.00 57.38 147 SER A C 1
ATOM 1247 O O . SER A 1 147 ? 4.493 8.836 -34.620 1.00 57.38 147 SER A O 1
ATOM 1249 N N . GLY A 1 148 ? 3.076 10.565 -34.374 1.00 59.31 148 GLY A N 1
ATOM 1250 C CA . GLY A 1 148 ? 1.857 9.824 -34.699 1.00 59.31 148 GLY A CA 1
ATOM 1251 C C . GLY A 1 148 ? 1.403 8.906 -33.554 1.00 59.31 148 GLY A C 1
ATOM 1252 O O . GLY A 1 148 ? 2.080 8.752 -32.537 1.00 59.31 148 GLY A O 1
ATOM 1253 N N . GLU A 1 149 ? 0.238 8.270 -33.696 1.00 62.31 149 GLU A N 1
ATOM 1254 C CA . GLU A 1 149 ? -0.222 7.270 -32.723 1.00 62.31 149 GLU A CA 1
ATOM 1255 C C . GLU A 1 149 ? 0.573 5.961 -32.853 1.00 62.31 149 GLU A C 1
ATOM 1257 O O . GLU A 1 149 ? 0.155 5.009 -33.514 1.00 62.31 149 GLU A O 1
ATOM 1262 N N . THR A 1 150 ? 1.732 5.896 -32.205 1.00 69.44 150 THR A N 1
ATOM 1263 C CA . THR A 1 150 ? 2.516 4.660 -32.097 1.00 69.44 150 THR A CA 1
ATOM 1264 C C . THR A 1 150 ? 1.896 3.684 -31.089 1.00 69.44 150 THR A C 1
ATOM 1266 O O . THR A 1 150 ? 1.229 4.077 -30.129 1.00 69.44 150 THR A O 1
ATOM 1269 N N . GLU A 1 151 ? 2.141 2.380 -31.264 1.00 72.06 151 GLU A N 1
ATOM 1270 C CA . GLU A 1 151 ? 1.717 1.353 -30.294 1.00 72.06 151 GLU A CA 1
ATOM 1271 C C . GLU A 1 151 ? 2.301 1.626 -28.895 1.00 72.06 151 GLU A C 1
ATOM 1273 O O . GLU A 1 151 ? 1.621 1.449 -27.883 1.00 72.06 151 GLU A O 1
ATOM 1278 N N . PHE A 1 152 ? 3.528 2.155 -28.846 1.00 73.06 152 PHE A N 1
ATOM 1279 C CA . PHE A 1 152 ? 4.174 2.597 -27.614 1.00 73.06 152 PHE A CA 1
ATOM 1280 C C . PHE A 1 152 ? 3.405 3.742 -26.939 1.00 73.06 152 PHE A C 1
ATOM 1282 O O . PHE A 1 152 ? 3.160 3.683 -25.735 1.00 73.06 152 PHE A O 1
ATOM 1289 N N . PHE A 1 153 ? 2.983 4.762 -27.699 1.00 73.94 153 PHE A N 1
ATOM 1290 C CA . PHE A 1 153 ? 2.166 5.858 -27.173 1.00 73.94 153 PHE A CA 1
ATOM 1291 C C . PHE A 1 153 ? 0.873 5.330 -26.547 1.00 73.94 153 PHE A C 1
ATOM 1293 O O . PHE A 1 153 ? 0.583 5.621 -25.388 1.00 73.94 153 PHE A O 1
ATOM 1300 N N . ARG A 1 154 ? 0.134 4.479 -27.268 1.00 76.44 154 ARG A N 1
ATOM 1301 C CA . ARG A 1 154 ? -1.141 3.930 -26.777 1.00 76.44 154 ARG A CA 1
ATOM 1302 C C . ARG A 1 154 ? -0.987 3.127 -25.481 1.00 76.44 154 ARG A C 1
ATOM 1304 O O . ARG A 1 154 ? -1.865 3.204 -24.627 1.00 76.44 154 ARG A O 1
ATOM 1311 N N . LYS A 1 155 ? 0.111 2.382 -25.319 1.00 79.00 155 LYS A N 1
ATOM 1312 C CA . LYS A 1 155 ? 0.354 1.555 -24.124 1.00 79.00 155 LYS A CA 1
ATOM 1313 C C . LYS A 1 155 ? 0.914 2.340 -22.936 1.00 79.00 155 LYS A C 1
ATOM 1315 O O . LYS A 1 155 ? 0.497 2.103 -21.806 1.00 79.00 155 LYS A O 1
ATOM 1320 N N . PHE A 1 156 ? 1.842 3.270 -23.166 1.00 81.12 156 PHE A N 1
ATOM 1321 C CA . PHE A 1 156 ? 2.649 3.860 -22.090 1.00 81.12 156 PHE A CA 1
ATOM 1322 C C . PHE A 1 156 ? 2.347 5.323 -21.777 1.00 81.12 156 PHE A C 1
ATOM 1324 O O . PHE A 1 156 ? 2.837 5.828 -20.768 1.00 81.12 156 PHE A O 1
ATOM 1331 N N . TRP A 1 157 ? 1.511 6.004 -22.566 1.00 83.56 157 TRP A N 1
ATOM 1332 C CA . TRP A 1 157 ? 1.170 7.404 -22.309 1.00 83.56 157 TRP A CA 1
ATOM 1333 C C . TRP A 1 157 ? 0.538 7.623 -20.930 1.00 83.56 157 TRP A C 1
ATOM 1335 O O . TRP A 1 157 ? 1.005 8.463 -20.161 1.00 83.56 157 TRP A O 1
ATOM 1345 N N . VAL A 1 158 ? -0.476 6.825 -20.585 1.00 84.00 158 VAL A N 1
ATOM 1346 C CA . VAL A 1 158 ? -1.149 6.912 -19.280 1.00 84.00 158 VAL A CA 1
ATOM 1347 C C . VAL A 1 158 ? -0.188 6.550 -18.132 1.00 84.00 158 VAL A C 1
ATOM 1349 O O . VAL A 1 158 ? -0.036 7.375 -17.228 1.00 84.00 158 VAL A O 1
ATOM 1352 N N . PRO A 1 159 ? 0.570 5.431 -18.186 1.00 84.50 159 PRO A N 1
ATOM 1353 C CA . PRO A 1 159 ? 1.615 5.142 -17.200 1.00 84.50 159 PRO A CA 1
ATOM 1354 C C . PRO A 1 159 ? 2.644 6.263 -16.986 1.00 84.50 159 PRO A C 1
ATOM 1356 O O . PRO A 1 159 ? 3.039 6.518 -15.848 1.00 84.50 159 PRO A O 1
ATOM 1359 N N . ILE A 1 160 ? 3.077 6.951 -18.049 1.00 84.69 160 ILE A N 1
ATOM 1360 C CA . ILE A 1 160 ? 4.027 8.073 -17.953 1.00 84.69 160 ILE A CA 1
ATOM 1361 C C . ILE A 1 160 ? 3.392 9.262 -17.219 1.00 84.69 160 ILE A C 1
ATOM 1363 O O . ILE A 1 160 ? 4.030 9.868 -16.354 1.00 84.69 160 ILE A O 1
ATOM 1367 N N . GLN A 1 161 ? 2.137 9.592 -17.530 1.00 85.94 161 GLN A N 1
ATOM 1368 C CA . GLN A 1 161 ? 1.414 10.667 -16.849 1.00 85.94 161 GLN A CA 1
ATOM 1369 C C . GLN A 1 161 ? 1.179 10.355 -15.368 1.00 85.94 161 GLN A C 1
ATOM 1371 O O . GLN A 1 161 ? 1.369 11.230 -14.520 1.00 85.94 161 GLN A O 1
ATOM 1376 N N . ASP A 1 162 ? 0.796 9.122 -15.045 1.00 84.31 162 ASP A N 1
ATOM 1377 C CA . ASP A 1 162 ? 0.556 8.703 -13.665 1.00 84.31 162 ASP A CA 1
ATOM 1378 C C . ASP A 1 162 ? 1.855 8.698 -12.855 1.00 84.31 162 ASP A C 1
ATOM 1380 O O . ASP A 1 162 ? 1.903 9.285 -11.774 1.00 84.31 162 ASP A O 1
ATOM 1384 N N . ALA A 1 163 ? 2.952 8.177 -13.416 1.00 83.56 163 ALA A N 1
ATOM 1385 C CA . ALA A 1 163 ? 4.270 8.242 -12.787 1.00 83.56 163 ALA A CA 1
ATOM 1386 C C . ALA A 1 163 ? 4.712 9.689 -12.506 1.00 83.56 163 ALA A C 1
ATOM 1388 O O . ALA A 1 163 ? 5.315 9.960 -11.467 1.00 83.56 163 ALA A O 1
ATOM 1389 N N . TYR A 1 164 ? 4.386 10.636 -13.391 1.00 83.62 164 TYR A N 1
ATOM 1390 C CA . TYR A 1 164 ? 4.657 12.055 -13.161 1.00 83.62 164 TYR A CA 1
ATOM 1391 C C . TYR A 1 164 ? 3.810 12.628 -12.015 1.00 83.62 164 TYR A C 1
ATOM 1393 O O . TYR A 1 164 ? 4.352 13.282 -11.120 1.00 83.62 164 TYR A O 1
ATOM 1401 N N . LYS A 1 165 ? 2.499 12.345 -11.997 1.00 83.56 165 LYS A N 1
ATOM 1402 C CA . LYS A 1 165 ? 1.584 12.783 -10.924 1.00 83.56 165 LYS A CA 1
ATOM 1403 C C . LYS A 1 165 ? 1.994 12.227 -9.558 1.00 83.56 165 LYS A C 1
ATOM 1405 O O . LYS A 1 165 ? 1.946 12.950 -8.565 1.00 83.56 165 LYS A O 1
ATOM 1410 N N . GLU A 1 166 ? 2.437 10.973 -9.517 1.00 79.94 166 GLU A N 1
ATOM 1411 C CA . GLU A 1 166 ? 2.935 10.298 -8.313 1.00 79.94 166 GLU A CA 1
ATOM 1412 C C . GLU A 1 166 ? 4.366 10.716 -7.928 1.00 79.94 166 GLU A C 1
ATOM 1414 O O . GLU A 1 166 ? 4.869 10.291 -6.892 1.00 79.94 166 GLU A O 1
ATOM 1419 N N . ARG A 1 167 ? 5.035 11.556 -8.736 1.00 79.88 167 ARG A N 1
ATOM 1420 C CA . ARG A 1 167 ? 6.458 11.921 -8.592 1.00 79.88 167 ARG A CA 1
ATOM 1421 C C . ARG A 1 167 ? 7.393 10.708 -8.546 1.00 79.88 167 ARG A C 1
ATOM 1423 O O . ARG A 1 167 ? 8.434 10.725 -7.890 1.00 79.88 167 ARG A O 1
ATOM 1430 N N . ASN A 1 168 ? 7.048 9.661 -9.285 1.00 81.00 168 ASN A N 1
ATOM 1431 C CA . ASN A 1 168 ? 7.833 8.444 -9.376 1.00 81.00 168 ASN A CA 1
ATOM 1432 C C . ASN A 1 168 ? 9.016 8.631 -10.339 1.00 81.00 168 ASN A C 1
ATOM 1434 O O . ASN A 1 168 ? 8.961 8.277 -11.521 1.00 81.00 168 ASN A O 1
ATOM 1438 N N . TYR A 1 169 ? 10.102 9.201 -9.811 1.00 81.06 169 TYR A N 1
ATOM 1439 C CA . TYR A 1 169 ? 11.334 9.456 -10.560 1.00 81.06 169 TYR A CA 1
ATOM 1440 C C . TYR A 1 169 ? 11.873 8.201 -11.252 1.00 81.06 169 TYR A C 1
ATOM 1442 O O . TYR A 1 169 ? 12.245 8.260 -12.421 1.00 81.06 169 TYR A O 1
ATOM 1450 N N . SER A 1 170 ? 11.878 7.057 -10.562 1.00 80.12 170 SER A N 1
ATOM 1451 C CA . SER A 1 170 ? 12.437 5.812 -11.095 1.00 80.12 170 SER A CA 1
ATOM 1452 C C . SER A 1 170 ? 11.734 5.378 -12.380 1.00 80.12 170 SER A C 1
ATOM 1454 O O . SER A 1 170 ? 12.400 5.038 -13.354 1.00 80.12 170 SER A O 1
ATOM 1456 N N . LYS A 1 171 ? 10.397 5.455 -12.423 1.00 84.00 171 LYS A N 1
ATOM 1457 C CA . LYS A 1 171 ? 9.618 5.081 -13.614 1.00 84.00 171 LYS A CA 1
ATOM 1458 C C . LYS A 1 171 ? 9.828 6.060 -14.763 1.00 84.00 171 LYS A C 1
ATOM 1460 O O . LYS A 1 171 ? 10.081 5.631 -15.886 1.00 84.00 171 LYS A O 1
ATOM 1465 N N . ILE A 1 172 ? 9.807 7.364 -14.476 1.00 84.69 172 ILE A N 1
ATOM 1466 C CA . ILE A 1 172 ? 10.085 8.406 -15.477 1.00 84.69 172 ILE A CA 1
ATOM 1467 C C . ILE A 1 172 ? 11.491 8.247 -16.062 1.00 84.69 172 ILE A C 1
ATOM 1469 O O . ILE A 1 172 ? 11.661 8.356 -17.274 1.00 84.69 172 ILE A O 1
ATOM 1473 N N . ARG A 1 173 ? 12.489 7.929 -15.230 1.00 84.12 173 ARG A N 1
ATOM 1474 C CA . ARG A 1 173 ? 13.864 7.692 -15.677 1.00 84.12 173 ARG A CA 1
ATOM 1475 C C . ARG A 1 173 ? 13.961 6.495 -16.622 1.00 84.12 173 ARG A C 1
ATOM 1477 O O . ARG A 1 173 ? 14.645 6.602 -17.635 1.00 84.12 173 ARG A O 1
ATOM 1484 N N . ILE A 1 174 ? 13.278 5.386 -16.325 1.00 84.44 174 ILE A N 1
ATOM 1485 C CA . ILE A 1 174 ? 13.283 4.208 -17.207 1.00 84.44 174 ILE A CA 1
ATOM 1486 C C . ILE A 1 174 ? 12.676 4.559 -18.571 1.00 84.44 174 ILE A C 1
ATOM 1488 O O . ILE A 1 174 ? 13.304 4.304 -19.595 1.00 84.44 174 ILE A O 1
ATOM 1492 N N . PHE A 1 175 ? 11.505 5.205 -18.598 1.00 84.25 175 PHE A N 1
ATOM 1493 C CA . PHE A 1 175 ? 10.893 5.639 -19.857 1.00 84.25 175 PHE A CA 1
ATOM 1494 C C . PHE A 1 175 ? 11.798 6.591 -20.638 1.00 84.25 175 PHE A C 1
ATOM 1496 O O . PHE A 1 175 ? 11.973 6.425 -21.844 1.00 84.25 175 PHE A O 1
ATOM 1503 N N . TYR A 1 176 ? 12.398 7.566 -19.948 1.00 84.12 176 TYR A N 1
ATOM 1504 C CA . TYR A 1 176 ? 13.311 8.529 -20.556 1.00 84.12 176 TYR A CA 1
ATOM 1505 C C . TYR A 1 176 ? 14.482 7.827 -21.247 1.00 84.12 176 TYR A C 1
ATOM 1507 O O . TYR A 1 176 ? 14.793 8.159 -22.389 1.00 84.12 176 TYR A O 1
ATOM 1515 N N . LYS A 1 177 ? 15.077 6.833 -20.580 1.00 82.38 177 LYS A N 1
ATOM 1516 C CA . LYS A 1 177 ? 16.229 6.073 -21.073 1.00 82.38 177 LYS A CA 1
ATOM 1517 C C . LYS A 1 177 ? 15.875 5.174 -22.260 1.00 82.38 177 LYS A C 1
ATOM 1519 O O . LYS A 1 177 ? 16.616 5.102 -23.234 1.00 82.38 177 LYS A O 1
ATOM 1524 N N . ILE A 1 178 ? 14.699 4.550 -22.235 1.00 82.44 178 ILE A N 1
ATOM 1525 C CA . ILE A 1 178 ? 14.227 3.716 -23.349 1.00 82.44 178 ILE A CA 1
ATOM 1526 C C . ILE A 1 178 ? 14.029 4.553 -24.621 1.00 82.44 178 ILE A C 1
ATOM 1528 O O . ILE A 1 178 ? 14.439 4.103 -25.690 1.00 82.44 178 ILE A O 1
ATOM 1532 N N . LEU A 1 179 ? 13.452 5.756 -24.496 1.00 76.06 179 LEU A N 1
ATOM 1533 C CA . LEU A 1 179 ? 13.042 6.597 -25.630 1.00 76.06 179 LEU A CA 1
ATOM 1534 C C . LEU A 1 179 ? 14.125 7.546 -26.166 1.00 76.06 179 LEU A C 1
ATOM 1536 O O . LEU A 1 179 ? 14.140 7.812 -27.364 1.00 76.06 179 LEU A O 1
ATOM 1540 N N . ASN A 1 180 ? 15.014 8.074 -25.316 1.00 67.06 180 ASN A N 1
ATOM 1541 C CA . ASN A 1 180 ? 16.001 9.075 -25.751 1.00 67.06 180 ASN A CA 1
ATOM 1542 C C . ASN A 1 180 ? 17.313 8.483 -26.271 1.00 67.06 180 ASN A C 1
ATOM 1544 O O . ASN A 1 180 ? 18.022 9.153 -27.019 1.00 67.06 180 ASN A O 1
ATOM 1548 N N . GLU A 1 181 ? 17.660 7.255 -25.893 1.00 62.50 181 GLU A N 1
ATOM 1549 C CA . GLU A 1 181 ? 18.970 6.688 -26.208 1.00 62.50 181 GLU A CA 1
ATOM 1550 C C . GLU A 1 181 ? 18.884 5.733 -27.408 1.00 62.50 181 GLU A C 1
ATOM 1552 O O . GLU A 1 181 ? 18.868 4.507 -27.263 1.00 62.50 181 GLU A O 1
ATOM 1557 N N . ASN A 1 182 ? 18.805 6.307 -28.614 1.00 57.22 182 ASN A N 1
ATOM 1558 C CA . ASN A 1 182 ? 18.929 5.566 -29.871 1.00 57.22 182 ASN A CA 1
ATOM 1559 C C . ASN A 1 182 ? 20.406 5.466 -30.260 1.00 57.22 182 ASN A C 1
ATOM 1561 O O . ASN A 1 182 ? 20.982 6.387 -30.838 1.00 57.22 182 ASN A O 1
ATOM 1565 N N . PHE A 1 183 ? 21.023 4.329 -29.941 1.00 53.81 183 PHE A N 1
ATOM 1566 C CA . PHE A 1 183 ? 22.433 4.064 -30.238 1.00 53.81 183 PHE A CA 1
ATOM 1567 C C . PHE A 1 183 ? 22.697 3.640 -31.690 1.00 53.81 183 PHE A C 1
ATOM 1569 O O . PHE A 1 183 ? 23.828 3.295 -32.035 1.00 53.81 183 PHE A O 1
ATOM 1576 N N . ASP A 1 184 ? 21.677 3.665 -32.547 1.00 53.69 184 ASP A N 1
ATOM 1577 C CA . ASP A 1 184 ? 21.785 3.190 -33.926 1.00 53.69 184 ASP A CA 1
ATOM 1578 C C . ASP A 1 184 ? 22.759 4.023 -34.772 1.00 53.69 184 ASP A C 1
ATOM 1580 O O . ASP A 1 184 ? 23.388 3.473 -35.677 1.00 53.69 184 ASP A O 1
ATOM 1584 N N . ASN A 1 185 ? 22.972 5.293 -34.403 1.00 52.91 185 ASN A N 1
ATOM 1585 C CA . ASN A 1 185 ? 23.763 6.268 -35.160 1.00 52.91 185 ASN A CA 1
ATOM 1586 C C . ASN A 1 185 ? 25.226 6.430 -34.707 1.00 52.91 185 ASN A C 1
ATOM 1588 O O . ASN A 1 185 ? 25.907 7.315 -35.218 1.00 52.91 185 ASN A O 1
ATOM 1592 N N . PHE A 1 186 ? 25.725 5.642 -33.748 1.00 56.97 186 PHE A N 1
ATOM 1593 C CA . PHE A 1 186 ? 27.143 5.731 -33.370 1.00 56.97 186 PHE A CA 1
ATOM 1594 C C . PHE A 1 186 ? 28.033 4.953 -34.346 1.00 56.97 186 PHE A C 1
ATOM 1596 O O . PHE A 1 186 ? 27.736 3.794 -34.660 1.00 56.97 186 PHE A O 1
ATOM 1603 N N . ASP A 1 187 ? 29.136 5.575 -34.767 1.00 58.09 187 ASP A N 1
ATOM 1604 C CA . ASP A 1 187 ? 30.189 4.948 -35.568 1.00 58.09 187 ASP A CA 1
ATOM 1605 C C . ASP A 1 187 ? 30.878 3.797 -34.810 1.00 58.09 187 ASP A C 1
ATOM 1607 O O . ASP A 1 187 ? 30.867 3.720 -33.575 1.00 58.09 187 ASP A O 1
ATOM 1611 N N . PHE A 1 188 ? 31.464 2.859 -35.561 1.00 60.94 188 PHE A N 1
ATOM 1612 C CA . PHE A 1 188 ? 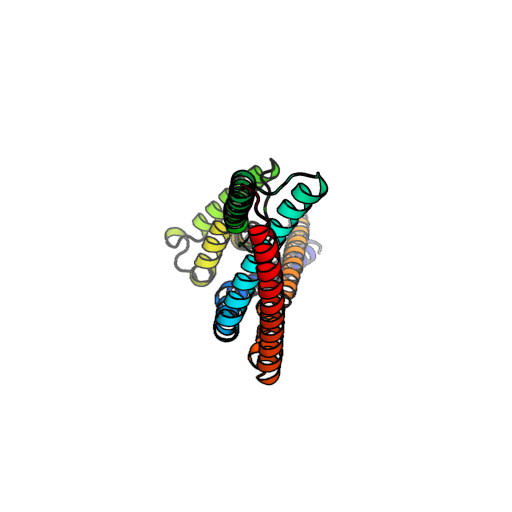32.137 1.665 -35.034 1.00 60.94 188 PHE A CA 1
ATOM 1613 C C . PHE A 1 188 ? 33.539 1.989 -34.492 1.00 60.94 188 PHE A C 1
ATOM 1615 O O . PHE A 1 188 ? 34.543 1.538 -35.038 1.00 60.94 188 PHE A O 1
ATOM 1622 N N . GLU A 1 189 ? 33.599 2.764 -33.413 1.00 67.12 189 GLU A N 1
ATOM 1623 C CA . GLU A 1 189 ? 34.834 3.143 -32.715 1.00 67.12 189 GLU A CA 1
ATOM 1624 C C . GLU A 1 189 ? 34.972 2.414 -31.364 1.00 67.12 189 GLU A C 1
ATOM 1626 O O . GLU A 1 189 ? 33.985 1.942 -30.791 1.00 67.12 189 GLU A O 1
ATOM 1631 N N . GLU A 1 190 ? 36.193 2.313 -30.828 1.00 64.31 190 GLU A N 1
ATOM 1632 C CA . GLU A 1 190 ? 36.442 1.697 -29.509 1.00 64.31 190 GLU A CA 1
ATOM 1633 C C . GLU A 1 190 ? 35.711 2.436 -28.375 1.00 64.31 190 GLU A C 1
ATOM 1635 O O . GLU A 1 190 ? 35.129 1.793 -27.498 1.00 64.31 190 GLU A O 1
ATOM 1640 N N . ASP A 1 191 ? 35.617 3.765 -28.451 1.00 74.75 191 ASP A N 1
ATOM 1641 C CA . ASP A 1 191 ? 34.846 4.586 -27.507 1.00 74.75 191 ASP A CA 1
ATOM 1642 C C . ASP A 1 191 ? 33.342 4.265 -27.533 1.00 74.75 191 ASP A C 1
ATOM 1644 O O . ASP A 1 191 ? 32.649 4.383 -26.517 1.00 74.75 191 ASP A O 1
ATOM 1648 N N . THR A 1 192 ? 32.815 3.811 -28.675 1.00 76.56 192 THR A N 1
ATOM 1649 C CA . THR A 1 192 ? 31.423 3.356 -28.796 1.00 76.56 192 THR A CA 1
ATOM 1650 C C . THR A 1 192 ? 31.206 2.059 -28.021 1.00 76.56 192 THR A C 1
ATOM 1652 O O . THR A 1 192 ? 30.162 1.888 -27.394 1.00 76.56 192 THR A O 1
ATOM 1655 N N . ILE A 1 193 ? 32.186 1.150 -28.002 1.00 80.06 193 ILE A N 1
ATOM 1656 C CA . ILE A 1 193 ? 32.090 -0.100 -27.234 1.00 80.06 193 ILE A CA 1
ATOM 1657 C C . ILE A 1 193 ? 32.013 0.195 -25.735 1.00 80.06 193 ILE A C 1
ATOM 1659 O O . ILE A 1 193 ? 31.144 -0.363 -25.069 1.00 80.06 193 ILE A O 1
ATOM 1663 N N . VAL A 1 194 ? 32.867 1.085 -25.218 1.00 83.81 194 VAL A N 1
ATOM 1664 C CA . VAL A 1 194 ? 32.871 1.449 -23.789 1.00 83.81 194 VAL A CA 1
ATOM 1665 C C . VAL A 1 194 ? 31.518 2.033 -23.376 1.00 83.81 194 VAL A C 1
ATOM 1667 O O . VAL A 1 194 ? 30.921 1.572 -22.404 1.00 83.81 194 VAL A O 1
ATOM 1670 N N . LYS A 1 195 ? 30.974 2.965 -24.171 1.00 83.75 195 LYS A N 1
ATOM 1671 C CA . LYS A 1 195 ? 29.647 3.555 -23.925 1.00 83.75 195 LYS A CA 1
ATOM 1672 C C . LYS A 1 195 ? 28.533 2.507 -23.925 1.00 83.75 195 LYS A C 1
ATOM 1674 O O . LYS A 1 195 ? 27.668 2.535 -23.056 1.00 83.75 195 LYS A O 1
ATOM 1679 N N . LEU A 1 196 ? 28.552 1.567 -24.873 1.00 83.31 196 LEU A N 1
ATOM 1680 C CA . LEU A 1 196 ? 27.558 0.489 -24.939 1.00 83.31 196 LEU A CA 1
ATOM 1681 C C . LEU A 1 196 ? 27.683 -0.493 -23.761 1.00 83.31 196 LEU A C 1
ATOM 1683 O O . LEU A 1 196 ? 26.674 -1.004 -23.280 1.00 83.31 196 LEU A O 1
ATOM 1687 N N . GLU A 1 197 ? 28.894 -0.768 -23.276 1.00 86.31 197 GLU A N 1
ATOM 1688 C CA . GLU A 1 197 ? 29.112 -1.625 -22.103 1.00 86.31 197 GLU A CA 1
ATOM 1689 C C . GLU A 1 197 ? 28.628 -0.964 -20.805 1.00 86.31 197 GLU A C 1
ATOM 1691 O O . GLU A 1 197 ? 27.978 -1.623 -19.984 1.00 86.31 197 GLU A O 1
ATOM 1696 N N . GLU A 1 198 ? 28.902 0.330 -20.623 1.00 86.44 198 GLU A N 1
ATOM 1697 C CA . GLU A 1 198 ? 28.387 1.119 -19.499 1.00 86.44 198 GLU A CA 1
ATOM 1698 C C . GLU A 1 198 ? 26.859 1.167 -19.513 1.00 86.44 198 GLU A C 1
ATOM 1700 O O . GLU A 1 198 ? 26.215 0.863 -18.506 1.00 86.44 198 GLU A O 1
ATOM 1705 N N . GLU A 1 199 ? 26.282 1.440 -20.679 1.00 84.56 199 GLU A N 1
ATOM 1706 C CA . GLU A 1 199 ? 24.839 1.475 -20.882 1.00 84.56 199 GLU A CA 1
ATOM 1707 C C . GLU A 1 199 ? 24.178 0.138 -20.543 1.00 84.56 199 GLU A C 1
ATOM 1709 O O . GLU A 1 199 ? 23.222 0.058 -19.766 1.00 84.56 199 GLU A O 1
ATOM 1714 N N . LEU A 1 200 ? 24.731 -0.953 -21.072 1.00 87.44 200 LEU A N 1
ATOM 1715 C CA . LEU A 1 200 ? 24.239 -2.294 -20.798 1.00 87.44 200 LEU A CA 1
ATOM 1716 C C . LEU A 1 200 ? 24.303 -2.625 -19.300 1.00 87.44 200 LEU A C 1
ATOM 1718 O O . LEU A 1 200 ? 23.399 -3.275 -18.766 1.00 87.44 200 LEU A O 1
ATOM 1722 N N . LYS A 1 201 ? 25.358 -2.187 -18.606 1.00 89.00 201 LYS A N 1
ATOM 1723 C CA . LYS A 1 201 ? 25.501 -2.363 -17.157 1.00 89.00 201 LYS A CA 1
ATOM 1724 C C . LYS A 1 201 ? 24.429 -1.584 -16.394 1.00 89.00 201 LYS A C 1
ATOM 1726 O O . LYS A 1 201 ? 23.840 -2.138 -15.462 1.00 89.00 201 LYS A O 1
ATOM 1731 N N . GLU A 1 202 ? 24.149 -0.344 -16.790 1.00 86.50 202 GLU A N 1
ATOM 1732 C CA . GLU A 1 202 ? 23.074 0.454 -16.196 1.00 86.50 202 GLU A CA 1
ATOM 1733 C C . GLU A 1 202 ? 21.701 -0.188 -16.406 1.00 86.50 202 GLU A C 1
ATOM 1735 O O . GLU A 1 202 ? 20.947 -0.347 -15.442 1.00 86.50 202 GLU A O 1
ATOM 1740 N N . LEU A 1 203 ? 21.382 -0.614 -17.631 1.00 87.44 203 LEU A N 1
ATOM 1741 C CA . LEU A 1 203 ? 20.102 -1.255 -17.942 1.00 87.44 203 LEU A CA 1
ATOM 1742 C C . LEU A 1 203 ? 19.917 -2.562 -17.166 1.00 87.44 203 LEU A C 1
ATOM 1744 O O . LEU A 1 203 ? 18.859 -2.776 -16.573 1.00 87.44 203 LEU A O 1
ATOM 1748 N N . ARG A 1 204 ? 20.957 -3.401 -17.077 1.00 89.31 204 ARG A N 1
ATOM 1749 C CA . ARG A 1 204 ? 20.928 -4.627 -16.258 1.00 89.31 204 ARG A CA 1
ATOM 1750 C C . ARG A 1 204 ? 20.663 -4.328 -14.786 1.00 89.31 204 ARG A C 1
ATOM 1752 O O . ARG A 1 204 ? 19.905 -5.051 -14.136 1.00 89.31 204 ARG A O 1
ATOM 1759 N N . LEU A 1 205 ? 21.263 -3.262 -14.255 1.00 87.00 205 LEU A N 1
ATOM 1760 C CA . LEU A 1 205 ? 21.007 -2.826 -12.885 1.00 87.00 205 LEU A CA 1
ATOM 1761 C C . LEU A 1 205 ? 19.549 -2.377 -12.710 1.00 87.00 205 LEU A C 1
ATOM 1763 O O . LEU A 1 205 ? 18.909 -2.785 -11.741 1.00 87.00 205 LEU A O 1
ATOM 1767 N N . MET A 1 206 ? 19.005 -1.597 -13.650 1.00 85.81 206 MET A N 1
ATOM 1768 C CA . MET A 1 206 ? 17.598 -1.177 -13.617 1.00 85.81 206 MET A CA 1
ATOM 1769 C C . MET A 1 206 ? 16.644 -2.376 -13.669 1.00 85.81 206 MET A C 1
ATOM 1771 O O . MET A 1 206 ? 15.731 -2.450 -12.847 1.00 85.81 206 MET A O 1
ATOM 1775 N N . VAL A 1 207 ? 16.891 -3.352 -14.550 1.00 90.00 207 VAL A N 1
ATOM 1776 C CA . VAL A 1 207 ? 16.123 -4.610 -14.622 1.00 90.00 207 VAL A CA 1
ATOM 1777 C C . VAL A 1 207 ? 16.159 -5.350 -13.286 1.00 90.00 207 VAL A C 1
ATOM 1779 O O . VAL A 1 207 ? 15.120 -5.783 -12.787 1.00 90.00 207 VAL A O 1
ATOM 1782 N N . ALA A 1 208 ? 17.341 -5.500 -12.684 1.00 88.62 208 ALA A N 1
ATOM 1783 C CA . ALA A 1 208 ? 17.493 -6.211 -11.417 1.00 88.62 208 ALA A CA 1
ATOM 1784 C C . ALA A 1 208 ? 16.753 -5.514 -10.263 1.00 88.62 208 ALA A C 1
ATOM 1786 O O . ALA A 1 208 ? 16.123 -6.181 -9.439 1.00 88.62 208 ALA A O 1
ATOM 1787 N N . ILE A 1 209 ? 16.809 -4.181 -10.205 1.00 86.00 209 ILE A N 1
ATOM 1788 C CA . ILE A 1 209 ? 16.075 -3.390 -9.211 1.00 86.00 209 ILE A CA 1
ATOM 1789 C C . ILE A 1 209 ? 14.570 -3.563 -9.415 1.00 86.00 209 ILE A C 1
ATOM 1791 O O . ILE A 1 209 ? 13.860 -3.866 -8.459 1.00 86.00 209 ILE A O 1
ATOM 1795 N N . GLU A 1 210 ? 14.087 -3.421 -10.647 1.00 86.00 210 GLU A N 1
ATOM 1796 C CA . GLU A 1 210 ? 12.660 -3.488 -10.948 1.00 86.00 210 GLU A CA 1
ATOM 1797 C C . GLU A 1 210 ? 12.072 -4.881 -10.673 1.00 86.00 210 GLU A C 1
ATOM 1799 O O . GLU A 1 210 ? 10.998 -4.997 -10.082 1.00 86.00 210 GLU A O 1
ATOM 1804 N N . LYS A 1 211 ? 12.812 -5.952 -10.988 1.00 90.69 211 LYS A N 1
ATOM 1805 C CA . LYS A 1 211 ? 12.431 -7.323 -10.608 1.00 90.69 211 LYS A CA 1
ATOM 1806 C C . LYS A 1 211 ? 12.244 -7.458 -9.098 1.00 90.69 211 LYS A C 1
ATOM 1808 O O . LYS A 1 211 ? 11.208 -7.949 -8.658 1.00 90.69 211 LYS A O 1
ATOM 1813 N N . ARG A 1 212 ? 13.184 -6.943 -8.299 1.00 89.19 212 ARG A N 1
ATOM 1814 C CA . ARG A 1 212 ? 13.069 -6.962 -6.829 1.00 89.19 212 ARG A CA 1
ATOM 1815 C C . ARG A 1 212 ? 11.894 -6.132 -6.320 1.00 89.19 212 ARG A C 1
ATOM 1817 O O . ARG A 1 212 ? 11.277 -6.508 -5.326 1.00 89.19 212 ARG A O 1
ATOM 1824 N N . VAL A 1 213 ? 11.591 -5.000 -6.958 1.00 86.81 213 VAL A N 1
ATOM 1825 C CA . VAL A 1 213 ? 10.422 -4.177 -6.606 1.00 86.81 213 VAL A CA 1
ATOM 1826 C C . VAL A 1 213 ? 9.137 -4.976 -6.816 1.00 86.81 213 VAL A C 1
ATOM 1828 O O . VAL A 1 213 ? 8.308 -5.030 -5.911 1.00 86.81 213 VAL A O 1
ATOM 1831 N N . LEU A 1 214 ? 9.002 -5.649 -7.959 1.00 89.56 214 LEU A N 1
ATOM 1832 C CA . LEU A 1 214 ? 7.854 -6.505 -8.260 1.00 89.56 214 LEU A CA 1
ATOM 1833 C C . LEU A 1 214 ? 7.732 -7.700 -7.311 1.00 89.56 214 LEU A C 1
ATOM 1835 O O . LEU A 1 214 ? 6.638 -7.985 -6.829 1.00 89.56 214 LEU A O 1
ATOM 1839 N N . GLU A 1 215 ? 8.840 -8.381 -7.019 1.00 90.00 215 GLU A N 1
ATOM 1840 C CA . GLU A 1 215 ? 8.868 -9.491 -6.060 1.00 90.00 215 GLU A CA 1
ATOM 1841 C C . GLU A 1 215 ? 8.368 -9.041 -4.686 1.00 90.00 215 GLU A C 1
ATOM 1843 O O . GLU A 1 215 ? 7.483 -9.672 -4.111 1.00 90.00 215 GLU A O 1
ATOM 1848 N N . ARG A 1 216 ? 8.866 -7.901 -4.192 1.00 88.75 216 ARG A N 1
ATOM 1849 C CA . ARG A 1 216 ? 8.417 -7.333 -2.915 1.00 88.75 216 ARG A CA 1
ATOM 1850 C C . ARG A 1 216 ? 6.948 -6.937 -2.950 1.00 88.75 216 ARG A C 1
ATOM 1852 O O . ARG A 1 216 ? 6.229 -7.240 -2.004 1.00 88.75 216 ARG A O 1
ATOM 1859 N N . MET A 1 217 ? 6.501 -6.302 -4.031 1.00 87.19 217 MET A N 1
ATOM 1860 C CA . MET A 1 217 ? 5.122 -5.841 -4.186 1.00 87.19 217 MET A CA 1
ATOM 1861 C C . MET A 1 217 ? 4.119 -6.990 -4.036 1.00 87.19 217 MET A C 1
ATOM 1863 O O . MET A 1 217 ? 3.149 -6.855 -3.302 1.00 87.19 217 MET A O 1
ATOM 1867 N N . VAL A 1 218 ? 4.382 -8.144 -4.655 1.00 87.88 218 VAL A N 1
ATOM 1868 C CA . VAL A 1 218 ? 3.478 -9.308 -4.588 1.00 87.88 218 VAL A CA 1
ATOM 1869 C C . VAL A 1 218 ? 3.488 -9.982 -3.206 1.00 87.88 218 VAL A C 1
ATOM 1871 O O . VAL A 1 218 ? 2.526 -10.647 -2.833 1.00 87.88 218 VAL A O 1
ATOM 1874 N N . THR A 1 219 ? 4.547 -9.795 -2.415 1.00 88.81 219 THR A N 1
ATOM 1875 C CA . THR A 1 219 ? 4.631 -10.304 -1.031 1.00 88.81 219 THR A CA 1
ATOM 1876 C C . THR A 1 219 ? 4.048 -9.360 0.020 1.00 88.81 219 THR A C 1
ATOM 1878 O O . THR A 1 219 ? 4.081 -9.680 1.205 1.00 88.81 219 THR A O 1
ATOM 1881 N N . GLN A 1 220 ? 3.542 -8.196 -0.385 1.00 87.81 220 GLN A N 1
ATOM 1882 C CA . GLN A 1 220 ? 2.947 -7.204 0.506 1.00 87.81 220 GLN A CA 1
ATOM 1883 C C . GLN A 1 220 ? 1.426 -7.184 0.369 1.00 87.81 220 GLN A C 1
ATOM 1885 O O . GLN A 1 220 ? 0.855 -7.680 -0.603 1.00 87.81 220 GLN A O 1
ATOM 1890 N N . GLU A 1 221 ? 0.753 -6.606 1.358 1.00 83.44 221 GLU A N 1
ATOM 1891 C CA . GLU A 1 221 ? -0.677 -6.340 1.257 1.00 83.44 221 GLU A CA 1
ATOM 1892 C C . GLU A 1 221 ? -0.967 -5.372 0.093 1.00 83.44 221 GLU A C 1
ATOM 1894 O O . GLU A 1 221 ? -0.196 -4.437 -0.143 1.00 83.44 221 GLU A O 1
ATOM 1899 N N . PRO A 1 222 ? -2.061 -5.575 -0.660 1.00 86.38 222 PRO A N 1
ATOM 1900 C CA . PRO A 1 222 ? -3.086 -6.603 -0.463 1.00 86.38 222 PRO A CA 1
ATOM 1901 C C . PRO A 1 222 ? -2.792 -7.939 -1.176 1.00 86.38 222 PRO A C 1
ATOM 1903 O O . PRO A 1 222 ? -3.559 -8.883 -1.034 1.00 86.38 222 PRO A O 1
ATOM 1906 N N . PHE A 1 223 ? -1.695 -8.067 -1.930 1.00 89.06 223 PHE A N 1
ATOM 1907 C CA . PHE A 1 223 ? -1.427 -9.224 -2.803 1.00 89.06 223 PHE A CA 1
ATOM 1908 C C . PHE A 1 223 ? -1.330 -10.566 -2.076 1.00 89.06 223 PHE A C 1
ATOM 1910 O O . PHE A 1 223 ? -1.757 -11.590 -2.612 1.00 89.06 223 PHE A O 1
ATOM 1917 N N . VAL A 1 224 ? -0.844 -10.567 -0.833 1.00 89.50 224 VAL A N 1
ATOM 1918 C CA . VAL A 1 224 ? -0.806 -11.773 0.014 1.00 89.50 224 VAL A CA 1
ATOM 1919 C C . VAL A 1 224 ? -2.206 -12.369 0.213 1.00 89.50 224 VAL A C 1
ATOM 1921 O O . VAL A 1 224 ? -2.352 -13.588 0.327 1.00 89.50 224 VAL A O 1
ATOM 1924 N N . TYR A 1 225 ? -3.248 -11.536 0.188 1.00 87.25 225 TYR A N 1
ATOM 1925 C CA . TYR A 1 225 ? -4.623 -11.966 0.401 1.00 87.25 225 TYR A CA 1
ATOM 1926 C C . TYR A 1 225 ? -5.267 -12.607 -0.828 1.00 87.25 225 TYR A C 1
ATOM 1928 O O . TYR A 1 225 ? -6.253 -13.317 -0.670 1.00 87.25 225 TYR A O 1
ATOM 1936 N N . GLU A 1 226 ? -4.711 -12.464 -2.035 1.00 89.06 226 GLU A N 1
ATOM 1937 C CA . GLU A 1 226 ? -5.367 -12.936 -3.267 1.00 89.06 226 GLU A CA 1
ATOM 1938 C C . GLU A 1 226 ? -5.697 -14.438 -3.246 1.00 89.06 226 GLU A C 1
ATOM 1940 O O . GLU A 1 226 ? -6.766 -14.865 -3.687 1.00 89.06 226 GLU A O 1
ATOM 1945 N N . LYS A 1 227 ? -4.783 -15.265 -2.724 1.00 88.81 227 LYS A N 1
ATOM 1946 C CA . LYS A 1 227 ? -5.016 -16.713 -2.586 1.00 88.81 227 LYS A CA 1
ATOM 1947 C C . LYS A 1 227 ? -5.971 -17.022 -1.438 1.00 88.81 227 LYS A C 1
ATOM 1949 O O . LYS A 1 227 ? -6.796 -17.926 -1.541 1.00 88.81 227 LYS A O 1
ATOM 1954 N N . ASN A 1 228 ? -5.857 -16.262 -0.359 1.00 88.50 228 ASN A N 1
ATOM 1955 C CA . ASN A 1 228 ? -6.589 -16.473 0.878 1.00 88.50 228 ASN A CA 1
ATOM 1956 C C . ASN A 1 228 ? -8.072 -16.104 0.739 1.00 88.50 228 ASN A C 1
ATOM 1958 O O . ASN A 1 228 ? -8.928 -16.830 1.231 1.00 88.50 228 ASN A O 1
ATOM 1962 N N . LEU A 1 229 ? -8.384 -15.055 -0.024 1.00 89.69 229 LEU A N 1
ATOM 1963 C CA . LEU A 1 229 ? -9.751 -14.622 -0.338 1.00 89.69 229 LEU A CA 1
ATOM 1964 C C . LEU A 1 229 ? -10.526 -15.627 -1.202 1.00 89.69 229 LEU A C 1
ATOM 1966 O O . LEU A 1 229 ? -11.744 -15.541 -1.310 1.00 89.69 229 LEU A O 1
ATOM 1970 N N . LYS A 1 230 ? -9.846 -16.616 -1.792 1.00 88.50 230 LYS A N 1
ATOM 1971 C CA . LYS A 1 230 ? -10.488 -17.737 -2.497 1.00 88.50 230 LYS A CA 1
ATOM 1972 C C . LYS A 1 230 ? -10.732 -18.945 -1.593 1.00 88.50 230 LYS A C 1
ATOM 1974 O O . LYS A 1 230 ? -11.398 -19.889 -2.011 1.00 88.50 230 LYS A O 1
ATOM 1979 N N . ASN A 1 231 ? -10.185 -18.941 -0.377 1.00 93.12 231 ASN A N 1
ATOM 1980 C CA . ASN A 1 231 ? -10.301 -20.040 0.567 1.00 93.12 231 ASN A CA 1
ATOM 1981 C C . ASN A 1 231 ? -11.395 -19.737 1.612 1.00 93.12 231 ASN A C 1
ATOM 1983 O O . ASN A 1 231 ? -11.169 -18.911 2.501 1.00 93.12 231 ASN A O 1
ATOM 1987 N N . PRO A 1 232 ? -12.553 -20.425 1.569 1.00 90.94 232 PRO A N 1
ATOM 1988 C CA . PRO A 1 232 ? -13.647 -20.169 2.505 1.00 90.94 232 PRO A CA 1
ATOM 1989 C C . PRO A 1 232 ? -13.261 -20.455 3.962 1.00 90.94 232 PRO A C 1
ATOM 1991 O O . PRO A 1 232 ? -13.677 -19.718 4.851 1.00 90.94 232 PRO A O 1
ATOM 1994 N N . TYR A 1 233 ? -12.414 -21.462 4.209 1.00 92.69 233 TYR A N 1
ATOM 1995 C CA . TYR A 1 233 ? -11.948 -21.790 5.558 1.00 92.69 233 TYR A CA 1
ATOM 1996 C C . TYR A 1 233 ? -11.117 -20.650 6.155 1.00 92.69 233 TYR A C 1
ATOM 1998 O O . TYR A 1 233 ? -11.328 -20.245 7.295 1.00 92.69 233 TYR A O 1
ATOM 2006 N N . TRP A 1 234 ? -10.203 -20.084 5.360 1.00 94.38 234 TRP A N 1
ATOM 2007 C CA . TRP A 1 234 ? -9.395 -18.951 5.807 1.00 94.38 234 TRP A CA 1
ATOM 2008 C C . TRP A 1 234 ? -10.260 -17.718 6.083 1.00 94.38 234 TRP A C 1
ATOM 2010 O O . TRP A 1 234 ? -10.044 -17.033 7.081 1.00 94.38 234 TRP A O 1
ATOM 2020 N N . ILE A 1 235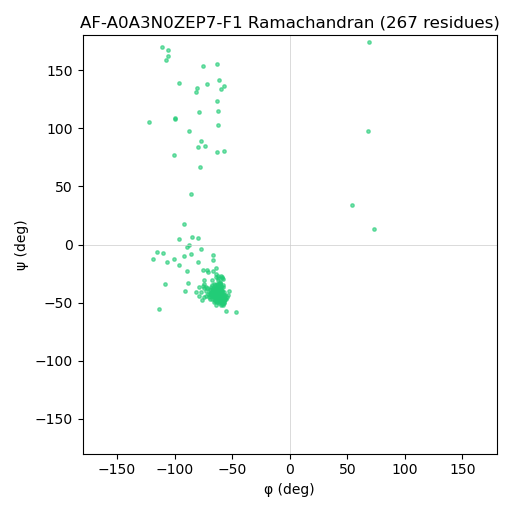 ? -11.269 -17.458 5.241 1.00 92.19 235 ILE A N 1
ATOM 2021 C CA . ILE A 1 235 ? -12.205 -16.347 5.453 1.00 92.19 235 ILE A CA 1
ATOM 2022 C C . ILE A 1 235 ? -12.937 -16.498 6.786 1.00 92.19 235 ILE A C 1
ATOM 2024 O O . ILE A 1 235 ? -13.061 -15.526 7.531 1.00 92.19 235 ILE A O 1
ATOM 2028 N N . GLU A 1 236 ? -13.426 -17.698 7.093 1.00 93.50 236 GLU A N 1
ATOM 2029 C CA . GLU A 1 236 ? -14.144 -17.961 8.337 1.00 93.50 236 GLU A CA 1
ATOM 2030 C C . GLU A 1 236 ? -13.232 -17.832 9.563 1.00 93.50 236 GLU A C 1
ATOM 2032 O O . GLU A 1 236 ? -13.599 -17.174 10.540 1.00 93.50 236 GLU A O 1
ATOM 2037 N N . GLU A 1 237 ? -12.014 -18.375 9.494 1.00 94.50 237 GLU A N 1
ATOM 2038 C CA . GLU A 1 237 ? -11.022 -18.252 10.562 1.00 94.50 237 GLU A CA 1
ATOM 2039 C C . GLU A 1 237 ? -10.636 -16.785 10.810 1.00 94.50 237 GLU A C 1
ATOM 2041 O O . GLU A 1 237 ? -10.622 -16.326 11.956 1.00 94.50 237 GLU A O 1
ATOM 2046 N N . HIS A 1 238 ? -10.366 -16.019 9.749 1.00 92.62 238 HIS A N 1
ATOM 2047 C CA . HIS A 1 238 ? -10.021 -14.599 9.856 1.00 92.62 238 HIS A CA 1
ATOM 2048 C C . HIS A 1 238 ? -11.190 -13.777 10.401 1.00 92.62 238 HIS A C 1
ATOM 2050 O O . HIS A 1 238 ? -11.021 -12.976 11.321 1.00 92.62 238 HIS A O 1
ATOM 2056 N N . ARG A 1 239 ? -12.412 -14.052 9.927 1.00 93.56 239 ARG A N 1
ATOM 2057 C CA . ARG A 1 239 ? -13.642 -13.444 10.452 1.00 93.56 239 ARG A CA 1
ATOM 2058 C C . ARG A 1 239 ? -13.805 -13.716 11.944 1.00 93.56 239 ARG A C 1
ATOM 2060 O O . ARG A 1 239 ? -14.172 -12.811 12.694 1.00 93.56 239 ARG A O 1
ATOM 2067 N N . LYS A 1 240 ? -13.541 -14.947 12.382 1.00 94.56 240 LYS A N 1
ATOM 2068 C CA . LYS A 1 240 ? -13.601 -15.319 13.796 1.00 94.56 240 LYS A CA 1
ATOM 2069 C C . LYS A 1 240 ? -12.573 -14.537 14.614 1.00 94.56 240 LYS A C 1
ATOM 2071 O O . LYS A 1 240 ? -12.949 -13.963 15.629 1.00 94.56 240 LYS A O 1
ATOM 2076 N N . LYS A 1 241 ? -11.329 -14.421 14.136 1.00 94.75 241 LYS A N 1
ATOM 2077 C CA . LYS A 1 241 ? -10.279 -13.624 14.797 1.00 94.75 241 LYS A CA 1
ATOM 2078 C C . LYS A 1 241 ? -10.663 -12.151 14.935 1.00 94.75 241 LYS A C 1
ATOM 2080 O O . LYS A 1 241 ? -10.448 -11.569 15.994 1.00 94.75 241 LYS A O 1
ATOM 2085 N N . LEU A 1 242 ? -11.249 -11.547 13.898 1.00 93.62 242 LEU A N 1
ATOM 2086 C CA . LEU A 1 242 ? -11.745 -10.167 13.975 1.00 93.62 242 LEU A CA 1
ATOM 2087 C C . LEU A 1 242 ? -12.847 -10.034 15.033 1.00 93.62 242 LEU A C 1
ATOM 2089 O O . LEU A 1 242 ? -12.764 -9.163 15.894 1.00 93.62 242 LEU A O 1
ATOM 2093 N N . LYS A 1 243 ? -13.822 -10.950 15.048 1.00 94.56 243 LYS A N 1
ATOM 2094 C CA . LYS A 1 243 ? -14.889 -10.968 16.063 1.00 94.56 243 LYS A CA 1
ATOM 2095 C C . LYS A 1 243 ? -14.369 -11.183 17.485 1.00 94.56 243 LYS A C 1
ATOM 2097 O O . LYS A 1 243 ? -14.884 -10.577 18.418 1.00 94.56 243 LYS A O 1
ATOM 2102 N N . GLU A 1 244 ? -13.355 -12.024 17.668 1.00 95.69 244 GLU A N 1
ATOM 2103 C CA . GLU A 1 244 ? -12.710 -12.232 18.969 1.00 95.69 244 GLU A CA 1
ATOM 2104 C C . GLU A 1 244 ? -12.037 -10.948 19.469 1.00 95.69 244 GLU A C 1
ATOM 2106 O O . GLU A 1 244 ? -12.212 -10.586 20.634 1.00 95.69 244 GLU A O 1
ATOM 2111 N N . LYS A 1 245 ? -11.340 -10.216 18.589 1.00 94.62 245 LYS A N 1
ATOM 2112 C CA . LYS A 1 245 ? -10.758 -8.905 18.920 1.00 94.62 245 LYS A CA 1
ATOM 2113 C C . LYS A 1 245 ? -11.828 -7.865 19.260 1.00 94.62 245 LYS A C 1
ATOM 2115 O O . LYS A 1 245 ? -11.688 -7.173 20.262 1.00 94.62 245 LYS A O 1
ATOM 2120 N N . ILE A 1 246 ? -12.907 -7.797 18.479 1.00 95.19 246 ILE A N 1
ATOM 2121 C CA . ILE A 1 246 ? -14.060 -6.920 18.750 1.00 95.19 246 ILE A CA 1
ATOM 2122 C C . ILE A 1 246 ? -14.647 -7.233 20.130 1.00 95.19 246 ILE A C 1
ATOM 2124 O O . ILE A 1 246 ? -14.794 -6.335 20.951 1.00 95.19 246 ILE A O 1
ATOM 2128 N N . SER A 1 247 ? -14.897 -8.511 20.432 1.00 95.62 247 SER A N 1
ATOM 2129 C CA . SER A 1 247 ? -15.436 -8.930 21.731 1.00 95.62 247 SER A CA 1
ATOM 2130 C C . SER A 1 247 ? -14.488 -8.622 22.894 1.00 95.62 247 SER A C 1
ATOM 2132 O O . SER A 1 247 ? -14.936 -8.330 24.004 1.00 95.62 247 SER A O 1
ATOM 2134 N N . PHE A 1 248 ? -13.175 -8.698 22.669 1.00 95.38 248 PHE A N 1
ATOM 2135 C CA . PHE A 1 248 ? -12.188 -8.289 23.661 1.00 95.38 248 PHE A CA 1
ATOM 2136 C C . PHE A 1 248 ? -12.254 -6.780 23.928 1.00 95.38 248 PHE A C 1
ATOM 2138 O O . PHE A 1 248 ? -12.336 -6.383 25.091 1.00 95.38 248 PHE A O 1
ATOM 2145 N N . LEU A 1 249 ? -12.304 -5.961 22.875 1.00 93.62 249 LEU A N 1
ATOM 2146 C CA . LEU A 1 249 ? -12.464 -4.512 23.002 1.00 93.62 249 LEU A CA 1
ATOM 2147 C C . LEU A 1 249 ? -13.788 -4.144 23.675 1.00 93.62 249 LEU A C 1
ATOM 2149 O O . LEU A 1 249 ? -13.788 -3.285 24.545 1.00 93.62 249 LEU A O 1
ATOM 2153 N N . ASP A 1 250 ? -14.892 -4.828 23.368 1.00 94.31 250 ASP A N 1
ATOM 2154 C CA . ASP A 1 250 ? -16.176 -4.616 24.055 1.00 94.31 250 ASP A CA 1
ATOM 2155 C C . ASP A 1 250 ? -16.048 -4.797 25.570 1.00 94.31 250 ASP A C 1
ATOM 2157 O O . ASP A 1 250 ? -16.493 -3.955 26.350 1.00 94.31 250 ASP A O 1
ATOM 2161 N N . LYS A 1 251 ? -15.370 -5.867 26.003 1.00 94.94 251 LYS A N 1
ATOM 2162 C CA . LYS A 1 251 ? -15.125 -6.116 27.429 1.00 94.94 251 LYS A CA 1
ATOM 2163 C C . LYS A 1 251 ? -14.252 -5.032 28.058 1.00 94.94 251 LYS A C 1
ATOM 2165 O O . LYS A 1 251 ? -14.500 -4.658 29.203 1.00 94.94 251 LYS A O 1
ATOM 2170 N N . GLN A 1 252 ? -13.241 -4.540 27.340 1.00 94.19 252 GLN A N 1
ATOM 2171 C CA . GLN A 1 252 ? -12.401 -3.440 27.819 1.00 94.19 252 GLN A CA 1
ATOM 2172 C C . GLN A 1 252 ? -13.183 -2.129 27.908 1.00 94.19 252 GLN A C 1
ATOM 2174 O O . GLN A 1 252 ? -13.095 -1.445 28.924 1.00 94.19 252 GLN A O 1
ATOM 2179 N N . ILE A 1 253 ? -13.999 -1.809 26.904 1.00 94.12 253 ILE A N 1
ATOM 2180 C CA . ILE A 1 253 ? -14.879 -0.637 26.898 1.00 94.12 253 ILE A CA 1
ATOM 2181 C C . ILE A 1 253 ? -15.836 -0.696 28.089 1.00 94.12 253 ILE A C 1
ATOM 2183 O O . ILE A 1 253 ? -15.958 0.285 28.817 1.00 94.12 253 ILE A O 1
ATOM 2187 N N . ASP A 1 254 ? -16.479 -1.838 28.337 1.00 94.44 254 ASP A N 1
ATOM 2188 C CA . ASP A 1 254 ? -17.392 -1.995 29.472 1.00 94.44 254 ASP A CA 1
ATOM 2189 C C . ASP A 1 254 ? -16.671 -1.880 30.823 1.00 94.44 254 ASP A C 1
ATOM 2191 O O . ASP A 1 254 ? -17.193 -1.269 31.760 1.00 94.44 254 ASP A O 1
ATOM 2195 N N . PHE A 1 255 ? -15.462 -2.434 30.938 1.00 93.75 255 PHE A N 1
ATOM 2196 C CA . PHE A 1 255 ? -14.633 -2.281 32.132 1.00 93.75 255 PHE A CA 1
ATOM 2197 C C . PHE A 1 255 ? -14.245 -0.815 32.369 1.00 93.75 255 PHE A C 1
ATOM 2199 O O . PHE A 1 255 ? -14.448 -0.290 33.467 1.00 93.75 255 PHE A O 1
ATOM 2206 N N . ASN A 1 256 ? -13.744 -0.143 31.333 1.00 91.62 256 ASN A N 1
ATOM 2207 C CA . ASN A 1 256 ? -13.325 1.252 31.387 1.00 91.62 256 ASN A CA 1
ATOM 2208 C C . ASN A 1 256 ? -14.508 2.184 31.672 1.00 91.62 256 ASN A C 1
ATOM 2210 O O . ASN A 1 256 ? -14.377 3.110 32.472 1.00 91.62 256 ASN A O 1
ATOM 2214 N N . ARG A 1 257 ? -15.687 1.904 31.101 1.00 92.81 257 ARG A N 1
ATOM 2215 C CA . ARG A 1 257 ? -16.928 2.632 31.392 1.00 92.81 257 ARG A CA 1
ATOM 2216 C C . ARG A 1 257 ? -17.281 2.553 32.876 1.00 92.81 257 ARG A C 1
ATOM 2218 O O . ARG A 1 257 ? -17.431 3.593 33.503 1.00 92.81 257 ARG A O 1
ATOM 2225 N N . ARG A 1 258 ? -17.310 1.350 33.463 1.00 92.44 258 ARG A N 1
ATOM 2226 C CA . ARG A 1 258 ? -17.587 1.166 34.903 1.00 92.44 258 ARG A CA 1
ATOM 2227 C C . ARG A 1 258 ? -16.567 1.868 35.795 1.00 92.44 258 ARG A C 1
ATOM 2229 O O . ARG A 1 258 ? -16.897 2.301 36.896 1.00 92.44 258 ARG A O 1
ATOM 2236 N N . LEU A 1 259 ? -15.308 1.934 35.365 1.00 89.75 259 LEU A N 1
ATOM 2237 C CA . LEU A 1 259 ? -14.271 2.633 36.115 1.00 89.75 259 LEU A CA 1
ATOM 2238 C C . LEU A 1 259 ? -14.475 4.152 36.067 1.00 89.75 259 LEU A C 1
ATOM 2240 O O . LEU A 1 259 ? -14.361 4.806 37.099 1.00 89.75 259 LEU A O 1
ATOM 2244 N N . LEU A 1 260 ? -14.813 4.695 34.896 1.00 88.88 260 LEU A N 1
ATOM 2245 C CA . LEU A 1 260 ? -15.149 6.109 34.732 1.00 88.88 260 LEU A CA 1
ATOM 2246 C C . LEU A 1 260 ? -16.411 6.491 35.513 1.00 88.88 260 LEU A C 1
ATOM 2248 O O . LEU A 1 260 ? -16.384 7.515 36.185 1.00 88.88 260 LEU A O 1
ATOM 2252 N N . GLU A 1 261 ? -17.453 5.655 35.506 1.00 89.88 261 GLU A N 1
ATOM 2253 C CA . GLU A 1 261 ? -18.670 5.844 36.315 1.00 89.88 261 GLU A CA 1
ATOM 2254 C C . GLU A 1 261 ? -18.332 5.940 37.807 1.00 89.88 261 GLU A C 1
ATOM 2256 O O . GLU A 1 261 ? -18.734 6.887 38.471 1.00 89.88 261 GLU A O 1
ATOM 2261 N N . LYS A 1 262 ? -17.491 5.038 38.330 1.00 87.69 262 LYS A N 1
ATOM 2262 C CA . LYS A 1 262 ? -17.028 5.117 39.726 1.00 87.69 262 LYS A CA 1
ATOM 2263 C C . LYS A 1 262 ? -16.230 6.383 40.028 1.00 87.69 262 LYS A C 1
ATOM 2265 O O . LYS A 1 262 ? -16.277 6.878 41.151 1.00 87.69 262 LYS A O 1
ATOM 2270 N N . ILE A 1 263 ? -15.441 6.881 39.078 1.00 84.44 263 ILE A N 1
ATOM 2271 C CA . ILE A 1 263 ? -14.717 8.149 39.251 1.00 84.44 263 ILE A CA 1
ATOM 2272 C C . ILE A 1 263 ? -15.713 9.317 39.255 1.00 84.44 263 ILE A C 1
ATOM 2274 O O . ILE A 1 263 ? -15.538 10.248 40.038 1.00 84.44 263 ILE A O 1
ATOM 2278 N N . GLU A 1 264 ? -16.754 9.254 38.423 1.00 83.50 264 GLU A N 1
ATOM 2279 C CA . GLU A 1 264 ? -17.811 10.265 38.345 1.00 83.50 264 GLU A CA 1
ATOM 2280 C C . GLU A 1 264 ? -18.696 10.287 39.602 1.00 83.50 264 GLU A C 1
ATOM 2282 O O . GLU A 1 264 ? -18.987 11.354 40.130 1.00 83.50 264 GLU A O 1
ATOM 2287 N N . GLU A 1 265 ? -19.066 9.127 40.146 1.00 82.62 265 GLU A N 1
ATOM 2288 C CA . GLU A 1 265 ? -19.839 9.011 41.393 1.00 82.62 265 GLU A CA 1
ATOM 2289 C C . GLU A 1 265 ? -19.097 9.583 42.610 1.00 82.62 265 GLU A C 1
ATOM 2291 O O . GLU A 1 265 ? -19.724 10.035 43.564 1.00 82.62 265 GLU A O 1
ATOM 2296 N N . ASN A 1 266 ? -17.761 9.590 42.574 1.00 76.56 266 ASN A N 1
ATOM 2297 C CA . ASN A 1 266 ? -16.910 10.183 43.607 1.00 76.56 266 ASN A CA 1
ATOM 2298 C C . ASN A 1 266 ? -16.541 11.649 43.310 1.00 76.56 266 ASN A C 1
ATOM 2300 O O . ASN A 1 266 ? -15.571 12.165 43.876 1.00 76.56 266 ASN A O 1
ATOM 2304 N N . LEU A 1 267 ? -17.273 12.320 42.412 1.00 75.00 267 LEU A N 1
ATOM 2305 C CA . LEU A 1 267 ? -17.152 13.762 42.228 1.00 75.00 267 LEU A CA 1
ATOM 2306 C C . LEU A 1 267 ? -17.572 14.477 43.514 1.00 75.00 267 LEU A C 1
ATOM 2308 O O . LEU A 1 267 ? -18.695 14.327 43.987 1.00 75.00 267 LEU A O 1
ATOM 2312 N N . GLU A 1 268 ? -16.669 15.289 44.054 1.00 63.94 268 GLU A N 1
ATOM 2313 C CA . GLU A 1 268 ? -17.020 16.270 45.079 1.00 63.94 268 GLU A CA 1
ATOM 2314 C C . GLU A 1 268 ? -17.257 17.632 44.408 1.00 63.94 268 GLU A C 1
ATOM 2316 O O . GLU A 1 268 ? -16.525 18.001 43.478 1.00 63.94 268 GLU A O 1
ATOM 2321 N N . ASP A 1 269 ? -18.288 18.351 44.867 1.00 56.81 269 ASP A N 1
ATOM 2322 C CA . ASP A 1 269 ? -18.654 19.698 44.393 1.00 56.81 269 ASP A CA 1
ATOM 2323 C C . ASP A 1 269 ? -17.522 20.732 44.576 1.00 56.81 269 ASP A C 1
ATOM 2325 O O . ASP A 1 269 ? -16.934 20.814 45.682 1.00 56.81 269 ASP A O 1
#

Nearest PDB structures (foldseek):
  4tql-assembly1_A  TM=2.536E-01  e=1.744E-02  synthetic construct
  6ixf-assembly1_A  TM=1.848E-01  e=2.826E+00  Homo sapiens
  6ixe-assembly1_A  TM=1.795E-01  e=3.250E+00  Homo sapiens
  7sqc-assembly1_1J  TM=1.556E-01  e=1.772E+00  Chlamydomonas reinhardtii

Sequence (269 aa):
MDNLIINRKVKILREQIQEQKQQLLELIEKWYYLRYVVQPRIQFEYEKIFGDLENELEEKASICDNMERKIELFFVKINRGMKINRKIWNFVEKSVEEQKLQSTKGNSKASKFSPLNFERTENGDNLNKDLNKMYKALVKQLHPDLSGETEFFRKFWVPIQDAYKERNYSKIRIFYKILNENFDNFDFEEDTIVKLEEELKELRLMVAIEKRVLERMVTQEPFVYEKNLKNPYWIEEHRKKLKEKISFLDKQIDFNRRLLEKIEENLED

Secondary structure (DSSP, 8-state):
-HHHHHHHHHHHHHHHHHHHHHHHHHHHHHHHHIIIIIHHHHHHHHHHHHHHHHHHHHHHHHHHHHHHHHHHHHHHHHHTT----HHHHHHHHHHHHHHHHHHHHHHTTT----SS----SHHHHHHHHHHHHHHHHHHHHH-HHHH-S-HHHHHHHHHHHHHHHTT-HHHHHHHHHHHH--GGG--S-HHHHHHHHHHHHHHHHHHHHHHHHHHHHHTSTTTTHHHHTT-HHHHHHHHHHHHHHHHHHHHHHHHHHHHHHHHHHT---

Mean predicted aligned error: 11.51 Å

pLDDT: mean 79.8, std 15.03, range [31.09, 95.69]

Foldseek 3Di:
DVLVVLVVLLVVLVVLLVVLLVLLVVLLLVVCCCVPPVQVVLVVLCCVLCVVLVVLLVVLVLLLVLLVQLLVQLVVCVVVVHADAPVSNVVSNVVSVVVVVVVVVVVVVVPDPQPDPPPPDPVSVVLLVVLVVLLVVLCVQLPCVHPNPDPCNVSCVVVSVVCVVSVVSLSSVSSSLSRVDDLVPDDSDPVSSVVSVVSSVVSVVSSVVSVVVVVVSCVDPPNVCPVVSVPPVSSVVVNVVSVVSSVVSVVSSVVSVVSVVVSVVSHDD

Radius of gyration: 29.31 Å; Cα contacts (8 Å, |Δi|>4): 167; chains: 1; bounding box: 61×43×85 Å